Protein AF-0000000082451775 (afdb_homodimer)

Sequenc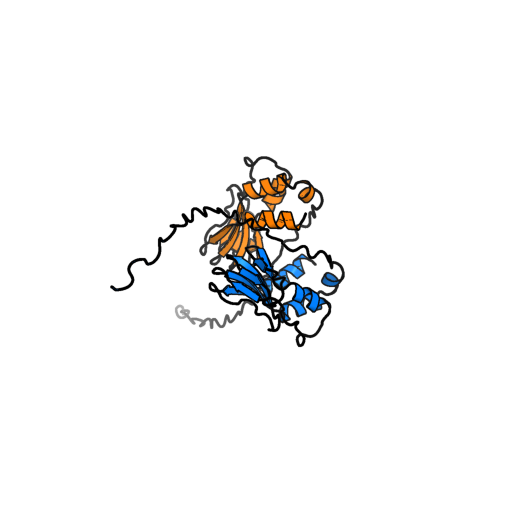e (306 aa):
MEREILELICEHLKVVIYTESSYIIREGDPLDRMIFITHGTAWAYTNNNSDSVSTRRLKKCDYFGEELLEWSRTHTNITDFPIGTTNVKSHTKVEAFSLMANDLLNIVKNNYRFFRRNIPTNQQRCEISVQLENDDHDHVQSHQTSKYQRLHKMEREILELICEHLKVVIYTESSYIIREGDPLDRMIFITHGTAWAYTNNNSDSVSTRRLKKCDYFGEELLEWSRTHTNITDFPIGTTNVKSHTKVEAFSLMANDLLNIVKNNYRFFRRNIPTNQQRCEISVQLENDDHDHVQSHQTSKYQRLHK

Foldseek 3Di:
DVVVLVVLQVVQWDKDKDAAFAWPDDAQAFLFKKKAWQAAKKWKWAPPPDPDIDIDIDGHRFMDDCVLLVVLLVDLDPPDGDGHRIIITGNHITIIIMHTSVSSSVSCVVVVVVCPPPPPVPPPGPPPPPPPPPPCPVPVVPPPPPDDPPPDD/DVVVLVVLQVVQWDKDKDAAFAWPDDAQAFLFKKKAWQAAKKWKWAPPPDPDIDIDIDGHRFMDDCVLLVVLLVDQDPPDGDGHRIIITGNHITIIIMHTSVSSSVSCVVVVVVCVPPPPVPPPGPPPPPPPPPPCPVVVVPPPCPDDPPPDD

Nearest PDB structures (foldseek):
  4qxk-assembly1_A  TM=8.291E-01  e=8.778E-09  Homo sapiens
  4jva-assembly1_A  TM=7.694E-01  e=2.604E-07  Rattus norvegicus
  5j3u-assembly1_A  TM=7.095E-01  e=1.133E-07  Toxoplasma gondii
  4orf-assembly1_A  TM=7.768E-01  e=5.988E-07  Mycolicibacterium smegmatis MC2 155
  4ava-assembly1_A  TM=8.188E-01  e=1.854E-06  Mycobacterium tuberculosis H37Rv

Secondary structure (DSSP, 8-state):
-HHHHHHHHHHH-EEEEE-TT-EEE-TTSB--EEEEEEES-EEEE---SSS---EEEE-TT-EE-HHHHHHHHH---GGGPPBP-SEEEESS-EEEEEEEHHHHHHHHHHTHHHHHHT-----------------------------------/-HHHHHHHHHHH-EEEEE-TT-EEE-TTSB--EEEEEEES-EEEE---SSS---EEEE-TT-EE-HHHHHHHHH---GGGPPBP-SEEEESS-EEEEEEEHHHHHHHHHHTHHHHHHT------------------------------GGG--

Solvent-accessible surface area (backbone atoms only — not comparable to full-atom values): 17524 Å² total; per-residue (Å²): 107,70,34,60,52,50,16,54,52,50,68,55,47,37,84,43,78,42,54,56,70,32,75,77,40,50,50,73,38,66,47,56,48,29,42,36,30,67,35,46,35,28,38,34,32,38,77,61,85,56,93,76,62,56,73,41,76,38,35,51,70,15,70,47,44,66,66,52,57,58,45,27,72,78,40,91,64,80,88,68,55,55,63,26,75,40,27,28,32,22,68,31,55,27,35,26,36,34,37,42,39,66,59,50,32,50,53,39,63,77,39,42,74,61,65,63,71,62,53,64,79,68,74,70,49,59,52,49,78,76,80,74,81,74,79,73,73,70,74,72,77,79,75,78,76,83,75,86,73,83,73,86,126,108,70,32,58,52,50,28,56,50,50,71,55,48,37,83,44,78,41,54,56,71,31,74,77,40,52,51,72,38,66,46,56,48,29,42,36,29,66,35,46,33,30,38,33,32,37,76,62,85,57,93,74,63,57,72,42,81,37,30,42,64,14,68,48,45,65,64,53,56,59,45,28,72,77,40,90,64,80,89,67,56,55,64,24,73,41,27,28,32,22,68,30,54,26,35,27,36,34,37,42,41,67,58,50,30,51,52,39,63,78,38,41,73,61,63,63,72,63,54,65,81,68,77,71,50,57,50,35,70,76,80,75,81,73,79,69,72,67,72,72,74,73,75,78,77,79,72,78,70,74,71,76,128

pLDDT: mean 74.08, std 27.81, range [20.22, 98.33]

Radius of gyration: 25.97 Å; Cα contacts (8 Å, |Δi|>4): 542; chains: 2; bounding box: 64×116×55 Å

Organism: Cannabis sativa (NCBI:txid3483)

Structure (mmCIF, N/CA/C/O backbone):
data_AF-0000000082451775-model_v1
#
loop_
_entity.id
_entity.type
_entity.pdbx_description
1 polymer 'Cyclic nucleotide-binding domain-containing protein'
#
loop_
_atom_site.group_PDB
_atom_site.id
_atom_site.type_symbol
_atom_site.label_atom_id
_atom_site.label_alt_id
_atom_site.label_comp_id
_atom_site.label_asym_id
_atom_site.label_entity_id
_atom_site.label_seq_id
_atom_site.pdbx_PDB_ins_code
_atom_site.Cartn_x
_atom_site.Cartn_y
_atom_site.Cartn_z
_atom_site.occupancy
_atom_site.B_iso_or_equiv
_atom_site.auth_seq_id
_atom_site.auth_comp_id
_atom_site.auth_asym_id
_atom_site.auth_atom_id
_atom_site.pdbx_PDB_model_num
ATOM 1 N N . MET A 1 1 ? 15.045 -8.247 6.902 1 64.09 1 MET A N 1
ATOM 2 C CA . MET A 1 1 ? 14.743 -7.161 7.83 1 64.09 1 MET A CA 1
ATOM 3 C C . MET A 1 1 ? 13.677 -6.235 7.256 1 64.09 1 MET A C 1
ATOM 5 O O . MET A 1 1 ? 12.662 -5.973 7.904 1 64.09 1 MET A O 1
ATOM 9 N N . GLU A 1 2 ? 13.712 -5.937 6.023 1 73.34 2 GLU A N 1
ATOM 10 C CA . GLU A 1 2 ? 12.761 -5.025 5.395 1 73.34 2 GLU A CA 1
ATOM 11 C C . GLU A 1 2 ? 11.357 -5.623 5.372 1 73.34 2 GLU A C 1
ATOM 13 O O . GLU A 1 2 ? 10.385 -4.951 5.722 1 73.34 2 GLU A O 1
ATOM 18 N N . ARG A 1 3 ? 11.286 -6.958 5.196 1 76.49 3 ARG A N 1
ATOM 19 C CA . ARG A 1 3 ? 9.986 -7.617 5.136 1 76.49 3 ARG A CA 1
ATOM 20 C C . ARG A 1 3 ? 9.336 -7.674 6.515 1 76.49 3 ARG A C 1
ATOM 22 O O . ARG A 1 3 ? 8.125 -7.488 6.644 1 76.49 3 ARG A O 1
ATOM 29 N N . GLU A 1 4 ? 10.202 -7.889 7.475 1 82.82 4 GLU A N 1
ATOM 30 C CA . GLU A 1 4 ? 9.702 -7.962 8.845 1 82.82 4 GLU A CA 1
ATOM 31 C C . GLU A 1 4 ? 9.125 -6.623 9.294 1 82.82 4 GLU A C 1
ATOM 33 O O . GLU A 1 4 ? 8.091 -6.58 9.963 1 82.82 4 GLU A O 1
ATOM 38 N N . ILE A 1 5 ? 9.82 -5.56 8.911 1 83.99 5 ILE A N 1
ATOM 39 C CA . ILE A 1 5 ? 9.371 -4.226 9.297 1 83.99 5 ILE A CA 1
ATOM 40 C C . ILE A 1 5 ? 8.049 -3.906 8.603 1 83.99 5 ILE A C 1
ATOM 42 O O . ILE A 1 5 ? 7.135 -3.354 9.22 1 83.99 5 ILE A O 1
ATOM 46 N N . LEU A 1 6 ? 7.963 -4.316 7.388 1 85.71 6 LEU A N 1
ATOM 47 C CA . LEU A 1 6 ? 6.734 -4.087 6.638 1 85.71 6 LEU A CA 1
ATOM 48 C C . LEU A 1 6 ? 5.57 -4.856 7.253 1 85.71 6 LEU A C 1
ATOM 50 O O . LEU A 1 6 ? 4.46 -4.329 7.361 1 85.71 6 LEU A O 1
ATOM 54 N N . GLU A 1 7 ? 5.842 -6.033 7.648 1 85.43 7 GLU A N 1
ATOM 55 C CA . GLU A 1 7 ? 4.809 -6.844 8.285 1 85.43 7 GLU A CA 1
ATOM 56 C C . GLU A 1 7 ? 4.337 -6.211 9.59 1 85.43 7 GLU A C 1
ATOM 58 O O . GLU A 1 7 ? 3.14 -6.208 9.888 1 85.43 7 GLU A O 1
ATOM 63 N N . LEU A 1 8 ? 5.315 -5.71 10.291 1 89.96 8 LEU A N 1
ATOM 64 C CA . LEU A 1 8 ? 4.978 -5.045 11.545 1 89.96 8 LEU A CA 1
ATOM 65 C C . LEU A 1 8 ? 4.1 -3.823 11.293 1 89.96 8 LEU A C 1
ATOM 67 O O . LEU A 1 8 ? 3.115 -3.606 12.002 1 89.96 8 LEU A O 1
ATOM 71 N N . ILE A 1 9 ? 4.429 -3.088 10.291 1 92.16 9 ILE A N 1
ATOM 72 C CA . ILE A 1 9 ? 3.633 -1.915 9.946 1 92.16 9 ILE A CA 1
ATOM 73 C C . ILE A 1 9 ? 2.222 -2.346 9.554 1 92.16 9 ILE A C 1
ATOM 75 O O . ILE A 1 9 ? 1.237 -1.789 10.044 1 92.16 9 ILE A O 1
ATOM 79 N N . CYS A 1 10 ? 2.079 -3.326 8.765 1 92.32 10 CYS A N 1
ATOM 80 C CA . CYS A 1 10 ? 0.799 -3.806 8.257 1 92.32 10 CYS A CA 1
ATOM 81 C C . CYS A 1 10 ? -0.114 -4.24 9.398 1 92.32 10 CYS A C 1
ATOM 83 O O . CYS A 1 10 ? -1.33 -4.051 9.331 1 92.32 10 CYS A O 1
ATOM 85 N N . GLU A 1 11 ? 0.517 -4.802 10.337 1 92.22 11 GLU A N 1
ATOM 86 C CA . GLU A 1 11 ? -0.255 -5.288 11.477 1 92.22 11 GLU A CA 1
ATOM 87 C C . GLU A 1 11 ? -0.885 -4.133 12.25 1 92.22 11 GLU A C 1
ATOM 89 O O . GLU A 1 11 ? -1.865 -4.324 12.973 1 92.22 11 GLU A O 1
ATOM 94 N N . HIS A 1 12 ? -0.355 -2.988 12.085 1 95.28 12 HIS A N 1
ATOM 95 C CA . HIS A 1 12 ? -0.818 -1.877 12.908 1 95.28 12 HIS A CA 1
ATOM 96 C C . HIS A 1 12 ? -1.663 -0.903 12.094 1 95.28 12 HIS A C 1
ATOM 98 O O . HIS A 1 12 ? -2.187 0.073 12.636 1 95.28 12 HIS A O 1
ATOM 104 N N . LEU A 1 13 ? -1.772 -1.24 10.817 1 94.36 13 LEU A N 1
ATOM 105 C CA . LEU A 1 13 ? -2.626 -0.394 9.991 1 94.36 13 LEU A CA 1
ATOM 106 C C . LEU A 1 13 ? -4.099 -0.648 10.292 1 94.36 13 LEU A C 1
ATOM 108 O O . LEU A 1 13 ? -4.527 -1.8 10.391 1 94.36 13 LEU A O 1
ATOM 112 N N . LYS A 1 14 ? -4.894 0.386 10.468 1 94.58 14 LYS A N 1
ATOM 113 C CA . LYS A 1 14 ? -6.335 0.297 10.686 1 94.58 14 LYS A CA 1
ATOM 114 C C . LYS A 1 14 ? -7.105 0.932 9.531 1 94.58 14 LYS A C 1
ATOM 116 O O . LYS A 1 14 ? -6.734 2.002 9.045 1 94.58 14 LYS A O 1
ATOM 121 N N . VAL A 1 15 ? -8.137 0.228 9.155 1 90.98 15 VAL A N 1
ATOM 122 C CA . VAL A 1 15 ? -8.992 0.777 8.107 1 90.98 15 VAL A CA 1
ATOM 123 C C . VAL A 1 15 ? -9.838 1.914 8.674 1 90.98 15 VAL A C 1
ATOM 125 O O . VAL A 1 15 ? -10.485 1.758 9.713 1 90.98 15 VAL A O 1
ATOM 128 N N . VAL A 1 16 ? -9.79 3.002 8.011 1 94.51 16 VAL A N 1
ATOM 129 C CA . VAL A 1 16 ? -10.613 4.133 8.426 1 94.51 16 VAL A CA 1
ATOM 130 C C . VAL A 1 16 ? -11.368 4.693 7.222 1 94.51 16 VAL A C 1
ATOM 132 O O . VAL A 1 16 ? -10.881 4.628 6.091 1 94.51 16 VAL A O 1
ATOM 135 N N . ILE A 1 17 ? -12.581 5.229 7.543 1 95.84 17 ILE A N 1
ATOM 136 C CA . ILE A 1 17 ? -13.424 5.813 6.505 1 95.84 17 ILE A CA 1
ATOM 137 C C . ILE A 1 17 ? -13.856 7.217 6.92 1 95.84 17 ILE A C 1
ATOM 139 O O . ILE A 1 17 ? -14.276 7.433 8.059 1 95.84 17 ILE A O 1
ATOM 143 N N . TYR A 1 18 ? -13.695 8.115 6.017 1 97.68 18 TYR A N 1
ATOM 144 C CA . TYR A 1 18 ? -14.119 9.492 6.243 1 97.68 18 TYR A CA 1
ATOM 145 C C . TYR A 1 18 ? -15.176 9.911 5.229 1 97.68 18 TYR A C 1
ATOM 147 O O . TYR A 1 18 ? -15.04 9.639 4.033 1 97.68 18 TYR A O 1
ATOM 155 N N . THR A 1 19 ? -16.174 10.571 5.742 1 97.91 19 THR A N 1
ATOM 156 C CA . THR A 1 19 ? -17.196 11.094 4.843 1 97.91 19 THR A CA 1
ATOM 157 C C . THR A 1 19 ? -16.698 12.347 4.128 1 97.91 19 THR A C 1
ATOM 159 O O . THR A 1 19 ? -15.674 12.919 4.508 1 97.91 19 THR A O 1
ATOM 162 N N . GLU A 1 20 ? -17.426 12.649 3.101 1 97.91 20 GLU A N 1
ATOM 163 C CA . GLU A 1 20 ? -17.11 13.86 2.35 1 97.91 20 GLU A CA 1
ATOM 164 C C . GLU A 1 20 ? -17.086 15.084 3.261 1 97.91 20 GLU A C 1
ATOM 166 O O . GLU A 1 20 ? -17.936 15.225 4.142 1 97.91 20 GLU A O 1
ATOM 171 N N . SER A 1 21 ? -16.037 15.937 3.066 1 97.56 21 SER A N 1
ATOM 172 C CA . SER A 1 21 ? -15.896 17.234 3.719 1 97.56 21 SER A CA 1
ATOM 173 C C . SER A 1 21 ? -15.608 17.076 5.208 1 97.56 21 SER A C 1
ATOM 175 O O . SER A 1 21 ? -15.948 17.95 6.008 1 97.56 21 SER A O 1
ATOM 177 N N . SER A 1 22 ? -15.041 15.965 5.578 1 97.65 22 SER A N 1
ATOM 178 C CA . SER A 1 22 ? -14.631 15.75 6.962 1 97.65 22 SER A CA 1
ATOM 179 C C . SER A 1 22 ? -13.141 16.022 7.145 1 97.65 22 SER A C 1
ATOM 181 O O . SER A 1 22 ? -12.34 15.744 6.251 1 97.65 22 SER A O 1
ATOM 183 N N . TYR A 1 23 ? -12.834 16.541 8.262 1 97.75 23 TYR A N 1
ATOM 184 C CA . TYR A 1 23 ? -11.424 16.716 8.59 1 97.75 23 TYR A CA 1
ATOM 185 C C . TYR A 1 23 ? -10.794 15.395 9.016 1 97.75 23 TYR A C 1
ATOM 187 O O . TYR A 1 23 ? -11.324 14.7 9.886 1 97.75 23 TYR A O 1
ATOM 195 N N . ILE A 1 24 ? -9.755 15.1 8.375 1 97.88 24 ILE A N 1
ATOM 196 C CA . ILE A 1 24 ? -8.967 13.922 8.722 1 97.88 24 ILE A CA 1
ATOM 197 C C . ILE A 1 24 ? -7.884 14.304 9.729 1 97.88 24 ILE A C 1
ATOM 199 O O . ILE A 1 24 ? -7.67 13.598 10.718 1 97.88 24 ILE A O 1
ATOM 203 N N . ILE A 1 25 ? -7.171 15.335 9.44 1 96.76 25 ILE A N 1
ATOM 204 C CA . ILE A 1 25 ? -6.183 15.977 10.3 1 96.76 25 ILE A CA 1
ATOM 205 C C . ILE A 1 25 ? -6.467 17.474 10.386 1 96.76 25 ILE A C 1
ATOM 207 O O . ILE A 1 25 ? -6.785 18.111 9.379 1 96.76 25 ILE A O 1
ATOM 211 N N . ARG A 1 26 ? -6.3 17.977 11.525 1 95.6 26 ARG A N 1
ATOM 212 C CA . ARG A 1 26 ? -6.568 19.396 11.735 1 95.6 26 ARG A CA 1
ATOM 213 C C . ARG A 1 26 ? -5.302 20.137 12.152 1 95.6 26 ARG A C 1
ATOM 215 O O . ARG A 1 26 ? -4.586 19.695 13.053 1 95.6 26 ARG A O 1
ATOM 222 N N . GLU A 1 27 ? -5.169 21.185 11.475 1 93.85 27 GLU A N 1
ATOM 223 C CA . GLU A 1 27 ? -4.068 22.061 11.863 1 93.85 27 GLU A CA 1
ATOM 224 C C . GLU A 1 27 ? -4.193 22.493 13.321 1 93.85 27 GLU A C 1
ATOM 226 O O . GLU A 1 27 ? -5.289 22.809 13.789 1 93.85 27 GLU A O 1
ATOM 231 N N . GLY A 1 28 ? -3.077 22.499 13.997 1 93.76 28 GLY A N 1
ATOM 232 C CA . GLY A 1 28 ? -3.071 22.938 15.383 1 93.76 28 GLY A CA 1
ATOM 233 C C . GLY A 1 28 ? -3.228 21.798 16.371 1 93.76 28 GLY A C 1
ATOM 234 O O . GLY A 1 28 ? -2.905 21.943 17.552 1 93.76 28 GLY A O 1
ATOM 235 N N . ASP A 1 29 ? -3.782 20.704 15.968 1 93.72 29 ASP A N 1
ATOM 236 C CA . ASP A 1 29 ? -3.894 19.512 16.803 1 93.72 29 ASP A CA 1
ATOM 237 C C . ASP A 1 29 ? -2.61 18.686 16.755 1 93.72 29 ASP A C 1
ATOM 239 O O . ASP A 1 29 ? -1.821 18.81 15.816 1 93.72 29 ASP A O 1
ATOM 243 N N . PRO A 1 30 ? -2.333 17.933 17.769 1 93.23 30 PRO A N 1
ATOM 244 C CA . PRO A 1 30 ? -1.209 17 17.666 1 93.23 30 PRO A CA 1
ATOM 245 C C . PRO A 1 30 ? -1.34 16.047 16.48 1 93.23 30 PRO A C 1
ATOM 247 O O . PRO A 1 30 ? -2.434 15.55 16.201 1 93.23 30 PRO A O 1
ATOM 250 N N . LEU A 1 31 ? -0.316 15.95 15.709 1 94.17 31 LEU A N 1
ATOM 251 C CA . LEU A 1 31 ? -0.281 14.958 14.639 1 94.17 31 LEU A CA 1
ATOM 252 C C . LEU A 1 31 ? -0.148 13.549 15.208 1 94.17 31 LEU A C 1
ATOM 254 O O . LEU A 1 31 ? 0.957 13.105 15.526 1 94.17 31 LEU A O 1
ATOM 258 N N . ASP A 1 32 ? -1.235 12.812 15.244 1 93.53 32 ASP A N 1
ATOM 259 C CA . ASP A 1 32 ? -1.26 11.589 16.041 1 93.53 32 ASP A CA 1
ATOM 260 C C . ASP A 1 32 ? -1.355 10.354 15.148 1 93.53 32 ASP A C 1
ATOM 262 O O . ASP A 1 32 ? -1.514 9.235 15.642 1 93.53 32 ASP A O 1
ATOM 266 N N . ARG A 1 33 ? -1.314 10.594 13.813 1 95.88 33 ARG A N 1
ATOM 267 C CA . ARG A 1 33 ? -1.398 9.441 12.923 1 95.88 33 ARG A CA 1
ATOM 268 C C . ARG A 1 33 ? -0.893 9.79 11.527 1 95.88 33 ARG A C 1
ATOM 270 O O . ARG A 1 33 ? -0.836 10.964 11.157 1 95.88 33 ARG A O 1
ATOM 277 N N . MET A 1 34 ? -0.462 8.737 10.827 1 95.85 34 MET A N 1
ATOM 278 C CA . MET A 1 34 ? -0.237 8.78 9.385 1 95.85 34 MET A CA 1
ATOM 279 C C . MET A 1 34 ? -1.422 8.187 8.632 1 95.85 34 MET A C 1
ATOM 281 O O . MET A 1 34 ? -2.013 7.199 9.073 1 95.85 34 MET A O 1
ATOM 285 N N . ILE A 1 35 ? -1.774 8.774 7.528 1 96.99 35 ILE A N 1
ATOM 286 C CA . ILE A 1 35 ? -2.904 8.316 6.727 1 96.99 35 ILE A CA 1
ATOM 287 C C . ILE A 1 35 ? -2.415 7.88 5.348 1 96.99 35 ILE A C 1
ATOM 289 O O . ILE A 1 35 ? -1.644 8.592 4.701 1 96.99 35 ILE A O 1
ATOM 293 N N . PHE A 1 36 ? -2.902 6.697 4.884 1 94.97 36 PHE A N 1
ATOM 294 C CA . PHE A 1 36 ? -2.634 6.16 3.555 1 94.97 36 PHE A CA 1
ATOM 295 C C . PHE A 1 36 ? -3.926 6.01 2.761 1 94.97 36 PHE A C 1
ATOM 297 O O . PHE A 1 36 ? -4.743 5.134 3.053 1 94.97 36 PHE A O 1
ATOM 304 N N . ILE A 1 37 ? -4.056 6.693 1.73 1 95.18 37 ILE A N 1
ATOM 305 C CA . ILE A 1 37 ? -5.335 6.748 1.032 1 95.18 37 ILE A CA 1
ATOM 306 C C . ILE A 1 37 ? -5.463 5.55 0.094 1 95.18 37 ILE A C 1
ATOM 308 O O . ILE A 1 37 ? -4.562 5.279 -0.704 1 95.18 37 ILE A O 1
ATOM 312 N N . THR A 1 38 ? -6.554 4.91 0.203 1 91.14 38 THR A N 1
ATOM 313 C CA . THR A 1 38 ? -6.804 3.768 -0.67 1 91.14 38 THR A CA 1
ATOM 314 C C . THR A 1 38 ? -7.899 4.092 -1.682 1 91.14 38 THR A C 1
ATOM 316 O O . THR A 1 38 ? -7.96 3.484 -2.754 1 91.14 38 THR A O 1
ATOM 319 N N . HIS A 1 39 ? -8.793 4.914 -1.293 1 90.4 39 HIS A N 1
ATOM 320 C CA . HIS A 1 39 ? -9.889 5.347 -2.152 1 90.4 39 HIS A CA 1
ATOM 321 C C . HIS A 1 39 ? -10.33 6.766 -1.809 1 90.4 39 HIS A C 1
ATOM 323 O O . HIS A 1 39 ? -10.377 7.139 -0.635 1 90.4 39 HIS A O 1
ATOM 329 N N . GLY A 1 40 ? -10.647 7.488 -2.873 1 94.31 40 GLY A N 1
ATOM 330 C CA . GLY A 1 40 ? -11.14 8.839 -2.659 1 94.31 40 GLY A CA 1
ATOM 331 C C . GLY A 1 40 ? -10.055 9.894 -2.768 1 94.31 40 GLY A C 1
ATOM 332 O O . GLY A 1 40 ? -8.944 9.605 -3.215 1 94.31 40 GLY A O 1
ATOM 333 N N . THR A 1 41 ? -10.487 11.164 -2.473 1 97.14 41 THR A N 1
ATOM 334 C CA . THR A 1 41 ? -9.567 12.292 -2.572 1 97.14 41 THR A CA 1
ATOM 335 C C . THR A 1 41 ? -9.675 13.187 -1.341 1 97.14 41 THR A C 1
ATOM 337 O O . THR A 1 41 ? -10.74 13.285 -0.729 1 97.14 41 THR A O 1
ATOM 340 N N . ALA A 1 42 ? -8.556 13.746 -0.965 1 97.53 42 ALA A N 1
ATOM 341 C CA . ALA A 1 42 ? -8.474 14.707 0.132 1 97.53 42 ALA A CA 1
ATOM 342 C C . ALA A 1 42 ? -7.558 15.873 -0.229 1 97.53 42 ALA A C 1
ATOM 344 O O . ALA A 1 42 ? -6.76 15.778 -1.165 1 97.53 42 ALA A O 1
ATOM 345 N N . TRP A 1 43 ? -7.75 16.943 0.527 1 96.76 43 TRP A N 1
ATOM 346 C CA . TRP A 1 43 ? -6.909 18.122 0.346 1 96.76 43 TRP A CA 1
ATOM 347 C C . TRP A 1 43 ? -6.111 18.42 1.611 1 96.76 43 TRP A C 1
ATOM 349 O O . TRP A 1 43 ? -6.658 18.404 2.716 1 96.76 43 TRP A O 1
ATOM 359 N N . ALA A 1 44 ? -4.877 18.57 1.408 1 95.96 44 ALA A N 1
ATOM 360 C CA . ALA A 1 44 ? -4.01 19.087 2.464 1 95.96 44 ALA A CA 1
ATOM 361 C C . ALA A 1 44 ? -3.692 20.563 2.239 1 95.96 44 ALA A C 1
ATOM 363 O O . ALA A 1 44 ? -3.182 20.94 1.181 1 95.96 44 ALA A O 1
ATOM 364 N N . TYR A 1 45 ? -4.082 21.363 3.211 1 93.99 45 TYR A N 1
ATOM 365 C CA . TYR A 1 45 ? -3.865 22.792 3.019 1 93.99 45 TYR A CA 1
ATOM 366 C C . TYR A 1 45 ? -3.608 23.488 4.35 1 93.99 45 TYR A C 1
ATOM 368 O O . TYR A 1 45 ? -3.984 22.978 5.408 1 93.99 45 TYR A O 1
ATOM 376 N N . THR A 1 46 ? -2.819 24.517 4.311 1 89.83 46 THR A N 1
ATOM 377 C CA . THR A 1 46 ? -2.57 25.349 5.483 1 89.83 46 THR A CA 1
ATOM 378 C C . THR A 1 46 ? -3.424 26.613 5.441 1 89.83 46 THR A C 1
ATOM 380 O O . THR A 1 46 ? -3.748 27.114 4.362 1 89.83 46 THR A O 1
ATOM 383 N N . ASN A 1 47 ? -4.124 26.995 6.598 1 78.7 47 ASN A N 1
ATOM 384 C CA . ASN A 1 47 ? -4.926 28.211 6.69 1 78.7 47 ASN A CA 1
ATOM 385 C C . ASN A 1 47 ? -4.056 29.462 6.614 1 78.7 47 ASN A C 1
ATOM 387 O O . ASN A 1 47 ? -4.57 30.571 6.451 1 78.7 47 ASN A O 1
ATOM 391 N N . ASN A 1 48 ? -2.849 29.373 6.897 1 63.55 48 ASN A N 1
ATOM 392 C CA . ASN A 1 48 ? -2.181 30.651 7.118 1 63.55 48 ASN A CA 1
ATOM 393 C C . ASN A 1 48 ? -2.551 31.67 6.045 1 63.55 48 ASN A C 1
ATOM 395 O O . ASN A 1 48 ? -2.696 31.319 4.872 1 63.55 48 ASN A O 1
ATOM 399 N N . ASN A 1 49 ? -3.372 32.613 6.515 1 54.78 49 ASN A N 1
ATOM 400 C CA . ASN A 1 49 ? -3.687 33.898 5.901 1 54.78 49 ASN A CA 1
ATOM 401 C C . ASN A 1 49 ? -2.56 34.374 4.988 1 54.78 49 ASN A C 1
ATOM 403 O O . ASN A 1 49 ? -2.632 35.467 4.425 1 54.78 49 ASN A O 1
ATOM 407 N N . SER A 1 50 ? -1.345 33.979 5.322 1 51.83 50 SER A N 1
ATOM 408 C CA . SER A 1 50 ? -0.399 34.617 4.412 1 51.83 50 SER A CA 1
ATOM 409 C C . SER A 1 50 ? -0.49 34.02 3.012 1 51.83 50 SER A C 1
ATOM 411 O O . SER A 1 50 ? -1.08 32.954 2.823 1 51.83 50 SER A O 1
ATOM 413 N N . ASP A 1 51 ? 0.035 34.617 1.912 1 55.22 51 ASP A N 1
ATOM 414 C CA . ASP A 1 51 ? 0.03 34.553 0.454 1 55.22 51 ASP A CA 1
ATOM 415 C C . ASP A 1 51 ? 0.266 33.125 -0.033 1 55.22 51 ASP A C 1
ATOM 417 O O . ASP A 1 51 ? 0.016 32.812 -1.199 1 55.22 51 ASP A O 1
ATOM 421 N N . SER A 1 52 ? 0.984 32.263 0.798 1 56.1 52 SER A N 1
ATOM 422 C CA . SER A 1 52 ? 1.395 31.055 0.091 1 56.1 52 SER A CA 1
ATOM 423 C C . SER A 1 52 ? 0.581 29.846 0.542 1 56.1 52 SER A C 1
ATOM 425 O O . SER A 1 52 ? 0.897 29.223 1.558 1 56.1 52 SER A O 1
ATOM 427 N N . VAL A 1 53 ? -0.722 29.825 0.283 1 60.83 53 VAL A N 1
ATOM 428 C CA . VAL A 1 53 ? -1.569 28.658 0.507 1 60.83 53 VAL A CA 1
ATOM 429 C C . VAL A 1 53 ? -1.009 27.459 -0.255 1 60.83 53 VAL A C 1
ATOM 431 O O . VAL A 1 53 ? -0.88 27.5 -1.481 1 60.83 53 VAL A O 1
ATOM 434 N N . SER A 1 54 ? -0.225 26.517 0.491 1 72 54 SER A N 1
ATOM 435 C CA . SER A 1 54 ? 0.209 25.271 -0.134 1 72 54 SER A CA 1
ATOM 436 C C . SER A 1 54 ? -0.888 24.214 -0.079 1 72 54 SER A C 1
ATOM 438 O O . SER A 1 54 ? -1.453 23.953 0.986 1 72 54 SER A O 1
ATOM 440 N N . THR A 1 55 ? -1.558 23.95 -1.181 1 86.47 55 THR A N 1
ATOM 441 C CA . THR A 1 55 ? -2.588 22.923 -1.291 1 86.47 55 THR A CA 1
ATOM 442 C C . THR A 1 55 ? -2.061 21.706 -2.044 1 86.47 55 THR A C 1
ATOM 444 O O . THR A 1 55 ? -1.422 21.845 -3.09 1 86.47 55 THR A O 1
ATOM 447 N N . ARG A 1 56 ? -2.146 20.611 -1.346 1 92.09 56 ARG A N 1
ATOM 448 C CA . ARG A 1 56 ? -1.768 19.338 -1.952 1 92.09 56 ARG A CA 1
ATOM 449 C C . ARG A 1 56 ? -2.957 18.385 -2.012 1 92.09 56 ARG A C 1
ATOM 451 O O . ARG A 1 56 ? -3.661 18.199 -1.017 1 92.09 56 ARG A O 1
ATOM 458 N N . ARG A 1 57 ? -3.131 17.909 -3.204 1 95.19 57 ARG A N 1
ATOM 459 C CA . ARG A 1 57 ? -4.175 16.902 -3.362 1 95.19 57 ARG A CA 1
ATOM 460 C C . ARG A 1 57 ? -3.653 15.512 -3.017 1 95.19 57 ARG A C 1
ATOM 462 O O . ARG A 1 57 ? -2.558 15.132 -3.439 1 95.19 57 ARG A O 1
ATOM 469 N N . LEU A 1 58 ? -4.398 14.817 -2.23 1 95.03 58 LEU A N 1
ATOM 470 C CA . LEU A 1 58 ? -4.088 13.434 -1.889 1 95.03 58 LEU A CA 1
ATOM 471 C C . LEU A 1 58 ? -5.077 12.477 -2.547 1 95.03 58 LEU A C 1
ATOM 473 O O . LEU A 1 58 ? -6.29 12.688 -2.48 1 95.03 58 LEU A O 1
ATOM 477 N N . LYS A 1 59 ? -4.606 11.526 -3.207 1 94.13 59 LYS A N 1
ATOM 478 C CA . LYS A 1 59 ? -5.404 10.506 -3.881 1 94.13 59 LYS A CA 1
ATOM 479 C C . LYS A 1 59 ? -4.902 9.104 -3.546 1 94.13 59 LYS A C 1
ATOM 481 O O . LYS A 1 59 ? -4.069 8.934 -2.653 1 94.13 59 LYS A O 1
ATOM 486 N N . LYS A 1 60 ? -5.481 8.198 -4.253 1 91.86 60 LYS A N 1
ATOM 487 C CA . LYS A 1 60 ? -5.102 6.803 -4.049 1 91.86 60 LYS A CA 1
ATOM 488 C C . LYS A 1 60 ? -3.584 6.645 -4.015 1 91.86 60 LYS A C 1
ATOM 490 O O . LYS A 1 60 ? -2.881 7.172 -4.88 1 91.86 60 LYS A O 1
ATOM 495 N N . CYS A 1 61 ? -3.083 5.916 -3.019 1 89.61 61 CYS A N 1
ATOM 496 C CA . CYS A 1 61 ? -1.685 5.551 -2.816 1 89.61 61 CYS A CA 1
ATOM 497 C C . CYS A 1 61 ? -0.895 6.717 -2.236 1 89.61 61 CYS A C 1
ATOM 499 O O . CYS A 1 61 ? 0.294 6.583 -1.942 1 89.61 61 CYS A O 1
ATOM 501 N N . ASP A 1 62 ? -1.594 7.875 -2.064 1 91.95 62 ASP A N 1
ATOM 502 C CA . ASP A 1 62 ? -0.93 8.973 -1.367 1 91.95 62 ASP A CA 1
ATOM 503 C C . ASP A 1 62 ? -1.025 8.799 0.147 1 91.95 62 ASP A C 1
ATOM 505 O O . ASP A 1 62 ? -1.795 7.97 0.635 1 91.95 62 ASP A O 1
ATOM 509 N N . TYR A 1 63 ? -0.154 9.544 0.808 1 93.57 63 TYR A N 1
ATOM 510 C CA . TYR A 1 63 ? -0.158 9.474 2.265 1 93.57 63 TYR A CA 1
ATOM 511 C C . TYR A 1 63 ? 0.143 10.837 2.877 1 93.57 63 TYR A C 1
ATOM 513 O O . TYR A 1 63 ? 0.579 11.755 2.179 1 93.57 63 TYR A O 1
ATOM 521 N N . PHE A 1 64 ? -0.196 10.964 4.134 1 94.95 64 PHE A N 1
ATOM 522 C CA . PHE A 1 64 ? 0.076 12.16 4.923 1 94.95 64 PHE A CA 1
ATOM 523 C C . PHE A 1 64 ? 0.546 11.788 6.324 1 94.95 64 PHE A C 1
ATOM 525 O O . PHE A 1 64 ? 0.072 10.81 6.905 1 94.95 64 PHE A O 1
ATOM 532 N N . GLY A 1 65 ? 1.479 12.615 6.739 1 93.65 65 GLY A N 1
ATOM 533 C CA . GLY A 1 65 ? 1.943 12.418 8.103 1 93.65 65 GLY A CA 1
ATOM 534 C C . GLY A 1 65 ? 3.374 11.921 8.181 1 93.65 65 GLY A C 1
ATOM 535 O O . GLY A 1 65 ? 3.8 11.4 9.213 1 93.65 65 GLY A O 1
ATOM 536 N N . GLU A 1 66 ? 4.076 12.044 7.223 1 87.3 66 GLU A N 1
ATOM 537 C CA . GLU A 1 66 ? 5.462 11.593 7.144 1 87.3 66 GLU A CA 1
ATOM 538 C C . GLU A 1 66 ? 6.322 12.263 8.212 1 87.3 66 GLU A C 1
ATOM 540 O O . GLU A 1 66 ? 7.34 11.711 8.634 1 87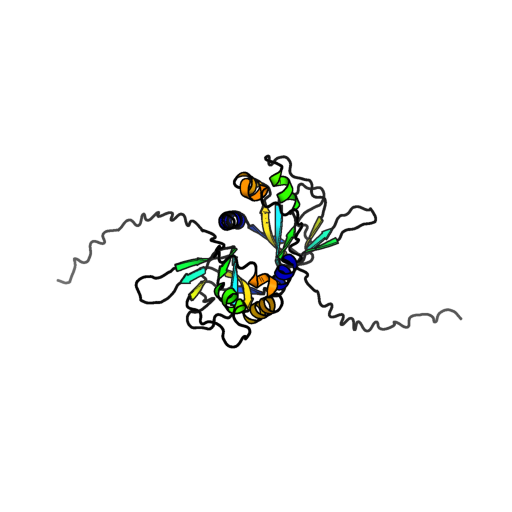.3 66 GLU A O 1
ATOM 545 N N . GLU A 1 67 ? 5.914 13.412 8.56 1 88.14 67 GLU A N 1
ATOM 546 C CA . GLU A 1 67 ? 6.65 14.124 9.6 1 88.14 67 GLU A CA 1
ATOM 547 C C . GLU A 1 67 ? 6.73 13.301 10.882 1 88.14 67 GLU A C 1
ATOM 549 O O . GLU A 1 67 ? 7.687 13.428 11.649 1 88.14 67 GLU A O 1
ATOM 554 N N . LEU A 1 68 ? 5.723 12.476 11.123 1 89.8 68 LEU A N 1
ATOM 555 C CA . LEU A 1 68 ? 5.71 11.618 12.302 1 89.8 68 LEU A CA 1
ATOM 556 C C . LEU A 1 68 ? 6.859 10.616 12.258 1 89.8 68 LEU A C 1
ATOM 558 O O . LEU A 1 68 ? 7.433 10.276 13.295 1 89.8 68 LEU A O 1
ATOM 562 N N . LEU A 1 69 ? 7.132 10.141 11.069 1 86.52 69 LEU A N 1
ATOM 563 C CA . LEU A 1 69 ? 8.249 9.215 10.916 1 86.52 69 LEU A CA 1
ATOM 564 C C . LEU A 1 69 ? 9.562 9.878 11.32 1 86.52 69 LEU A C 1
ATOM 566 O O . LEU A 1 69 ? 10.358 9.29 12.055 1 86.52 69 LEU A O 1
ATOM 570 N N . GLU A 1 70 ? 9.709 11.032 10.81 1 84.46 70 GLU A N 1
ATOM 571 C CA . GLU A 1 70 ? 10.916 11.775 11.16 1 84.46 70 GLU A CA 1
ATOM 572 C C . GLU A 1 70 ? 10.992 12.031 12.662 1 84.46 70 GLU A C 1
ATOM 574 O O . GLU A 1 70 ? 12.056 11.894 13.268 1 84.46 70 GLU A O 1
ATOM 579 N N . TRP A 1 71 ? 9.949 12.442 13.127 1 86.95 71 TRP A N 1
ATOM 580 C CA . TRP A 1 71 ? 9.844 12.683 14.563 1 86.95 71 TRP A CA 1
ATOM 581 C C . TRP A 1 71 ? 10.179 11.422 15.352 1 86.95 71 TRP A C 1
ATOM 583 O O . TRP A 1 71 ? 10.935 11.473 16.325 1 86.95 71 TRP A O 1
ATOM 593 N N . SER A 1 72 ? 9.651 10.327 14.948 1 86.97 72 SER A N 1
ATOM 594 C CA . SER A 1 72 ? 9.821 9.06 15.652 1 86.97 72 SER A CA 1
ATOM 595 C C . SER A 1 72 ? 11.277 8.608 15.632 1 86.97 72 SER A C 1
ATOM 597 O O . SER A 1 72 ? 11.721 7.886 16.528 1 86.97 72 SER A O 1
ATOM 599 N N . ARG A 1 73 ? 11.932 9.038 14.667 1 83.84 73 ARG A N 1
ATOM 600 C CA . ARG A 1 73 ? 13.341 8.678 14.545 1 83.84 73 ARG A CA 1
ATOM 601 C C . ARG A 1 73 ? 14.185 9.412 15.582 1 83.84 73 ARG A C 1
ATOM 603 O O . ARG A 1 73 ? 15.217 8.902 16.023 1 83.84 73 ARG A O 1
ATOM 610 N N . THR A 1 74 ? 13.726 10.538 15.904 1 83.59 74 THR A N 1
ATOM 611 C CA . THR A 1 74 ? 14.55 11.39 16.754 1 83.59 74 THR A CA 1
ATOM 612 C C . THR A 1 74 ? 14.002 11.425 18.178 1 83.59 74 THR A C 1
ATOM 614 O O . THR A 1 74 ? 14.66 11.931 19.09 1 83.59 74 THR A O 1
ATOM 617 N N . HIS A 1 75 ? 12.79 10.948 18.294 1 80.98 75 HIS A N 1
ATOM 618 C CA . HIS A 1 75 ? 12.161 11.009 19.609 1 80.98 75 HIS A CA 1
ATOM 619 C C . HIS A 1 75 ? 11.811 9.614 20.117 1 80.98 75 HIS A C 1
ATOM 621 O O . HIS A 1 75 ? 11.523 8.714 19.325 1 80.98 75 HIS A O 1
ATOM 627 N N . THR A 1 76 ? 12 9.492 21.383 1 73.53 76 THR A N 1
ATOM 628 C CA . THR A 1 76 ? 11.766 8.181 21.979 1 73.53 76 THR A CA 1
ATOM 629 C C . THR A 1 76 ? 10.493 8.189 22.82 1 73.53 76 THR A C 1
ATOM 631 O O . THR A 1 76 ? 9.996 7.132 23.214 1 73.53 76 THR A O 1
ATOM 634 N N . ASN A 1 77 ? 9.998 9.414 23.064 1 73.78 77 ASN A N 1
ATOM 635 C CA . ASN A 1 77 ? 8.842 9.474 23.951 1 73.78 77 ASN A CA 1
ATOM 636 C C . ASN A 1 77 ? 7.58 9.888 23.2 1 73.78 77 ASN A C 1
ATOM 638 O O . ASN A 1 77 ? 7.644 10.681 22.259 1 73.78 77 ASN A O 1
ATOM 642 N N . ILE A 1 78 ? 6.366 9.345 23.589 1 71.1 78 ILE A N 1
ATOM 643 C CA . ILE A 1 78 ? 5.062 9.541 22.966 1 71.1 78 ILE A CA 1
ATOM 644 C C . ILE A 1 78 ? 4.484 10.89 23.392 1 71.1 78 ILE A C 1
ATOM 646 O O . ILE A 1 78 ? 3.65 11.464 22.688 1 71.1 78 ILE A O 1
ATOM 650 N N . THR A 1 79 ? 4.927 11.583 24.392 1 73.38 79 THR A N 1
ATOM 651 C CA . THR A 1 79 ? 4.3 12.76 24.984 1 73.38 79 THR A CA 1
ATOM 652 C C . THR A 1 79 ? 4.564 13.999 24.132 1 73.38 79 THR A C 1
ATOM 654 O O . THR A 1 79 ? 3.865 15.006 24.26 1 73.38 79 THR A O 1
ATOM 657 N N . ASP A 1 80 ? 5.306 13.928 23.139 1 80.2 80 ASP A N 1
ATOM 658 C CA . ASP A 1 80 ? 5.756 15.14 22.462 1 80.2 80 ASP A CA 1
ATOM 659 C C . ASP A 1 80 ? 5.468 15.072 20.964 1 80.2 80 ASP A C 1
ATOM 661 O O . ASP A 1 80 ? 6.295 15.486 20.148 1 80.2 80 ASP A O 1
ATOM 665 N N . PHE A 1 81 ? 4.229 14.708 20.677 1 86.11 81 PHE A N 1
ATOM 666 C CA . PHE A 1 81 ? 3.978 14.65 19.242 1 86.11 81 PHE A CA 1
ATOM 667 C C . PHE A 1 81 ? 4.024 16.044 18.628 1 86.11 81 PHE A C 1
ATOM 669 O O . PHE A 1 81 ? 3.688 17.03 19.287 1 86.11 81 PHE A O 1
ATOM 676 N N . PRO A 1 82 ? 4.473 16.078 17.43 1 88.36 82 PRO A N 1
ATOM 677 C CA . PRO A 1 82 ? 4.464 17.385 16.769 1 88.36 82 PRO A CA 1
ATOM 678 C C . PRO A 1 82 ? 3.052 17.905 16.508 1 88.36 82 PRO A C 1
ATOM 680 O O . PRO A 1 82 ? 2.119 17.113 16.347 1 88.36 82 PRO A O 1
ATOM 683 N N . ILE A 1 83 ? 2.94 19.21 16.559 1 90.41 83 ILE A N 1
ATOM 684 C CA . ILE A 1 83 ? 1.674 19.857 16.229 1 90.41 83 ILE A CA 1
ATOM 685 C C . ILE A 1 83 ? 1.494 19.897 14.714 1 90.41 83 ILE A C 1
ATOM 687 O O . ILE A 1 83 ? 2.408 20.288 13.984 1 90.41 83 ILE A O 1
ATOM 691 N N . GLY A 1 84 ? 0.346 19.395 14.245 1 90.13 84 GLY A N 1
ATOM 692 C CA . GLY A 1 84 ? 0.064 19.47 12.82 1 90.13 84 GLY A CA 1
ATOM 693 C C . GLY A 1 84 ? -0.025 20.894 12.304 1 90.13 84 GLY A C 1
ATOM 694 O O . GLY A 1 84 ? -0.659 21.748 12.928 1 90.13 84 GLY A O 1
ATOM 695 N N . THR A 1 85 ? 0.618 21.173 11.157 1 89.53 85 THR A N 1
ATOM 696 C CA . THR A 1 85 ? 0.611 22.505 10.564 1 89.53 85 THR A CA 1
ATOM 697 C C . THR A 1 85 ? -0.282 22.542 9.327 1 89.53 85 THR A C 1
ATOM 699 O O . THR A 1 85 ? -0.342 23.555 8.628 1 89.53 85 THR A O 1
ATOM 702 N N . THR A 1 86 ? -0.885 21.436 9.045 1 93.12 86 THR A N 1
ATOM 703 C CA . THR A 1 86 ? -1.645 21.299 7.808 1 93.12 86 THR A CA 1
ATOM 704 C C . THR A 1 86 ? -3.01 20.671 8.078 1 93.12 86 THR A C 1
ATOM 706 O O . THR A 1 86 ? -3.125 19.749 8.888 1 93.12 86 THR A O 1
ATOM 709 N N . ASN A 1 87 ? -4.049 21.244 7.479 1 95.57 87 ASN A N 1
ATOM 710 C CA . ASN A 1 87 ? -5.347 20.578 7.458 1 95.57 87 ASN A CA 1
ATOM 711 C C . ASN A 1 87 ? -5.414 19.516 6.364 1 95.57 87 ASN A C 1
ATOM 713 O O . ASN A 1 87 ? -4.907 19.722 5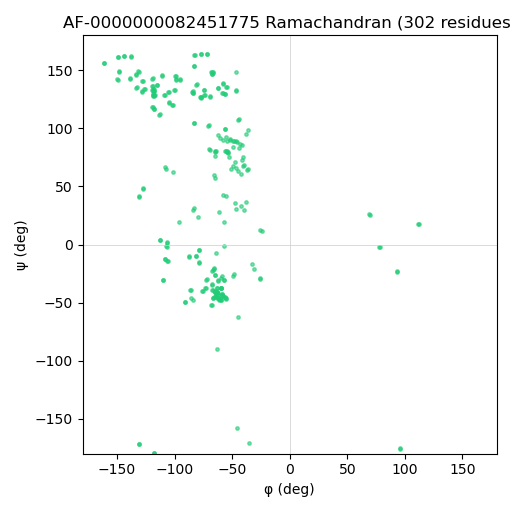.26 1 95.57 87 ASN A O 1
ATOM 717 N N . VAL A 1 88 ? -5.964 18.436 6.687 1 96.93 88 VAL A N 1
ATOM 718 C CA . VAL A 1 88 ? -6.34 17.443 5.686 1 96.93 88 VAL A CA 1
ATOM 719 C C . VAL A 1 88 ? -7.849 17.212 5.727 1 96.93 88 VAL A C 1
ATOM 721 O O . VAL A 1 88 ? -8.392 16.8 6.754 1 96.93 88 VAL A O 1
ATOM 724 N N . LYS A 1 89 ? -8.449 17.512 4.645 1 97.74 89 LYS A N 1
ATOM 725 C CA . LYS A 1 89 ? -9.904 17.422 4.577 1 97.74 89 LYS A CA 1
ATOM 726 C C . LYS A 1 89 ? -10.348 16.554 3.403 1 97.74 89 LYS A C 1
ATOM 728 O O . LYS A 1 89 ? -9.825 16.687 2.294 1 97.74 89 LYS A O 1
ATOM 733 N N . SER A 1 90 ? -11.3 15.67 3.723 1 98.31 90 SER A N 1
ATOM 734 C CA . SER A 1 90 ? -11.819 14.82 2.657 1 98.31 90 SER A CA 1
ATOM 735 C C . SER A 1 90 ? -12.637 15.628 1.654 1 98.31 90 SER A C 1
ATOM 737 O O . SER A 1 90 ? -13.486 16.433 2.043 1 98.31 90 SER A O 1
ATOM 739 N N . HIS A 1 91 ? -12.299 15.5 0.413 1 97.64 91 HIS A N 1
ATOM 740 C CA . HIS A 1 91 ? -13.082 16.092 -0.665 1 97.64 91 HIS A CA 1
ATOM 741 C C . HIS A 1 91 ? -14.218 15.169 -1.092 1 97.64 91 HIS A C 1
ATOM 743 O O . HIS A 1 91 ? -15.314 15.635 -1.415 1 97.64 91 HIS A O 1
ATOM 749 N N . THR A 1 92 ? -13.995 13.901 -1.149 1 97.95 92 THR A N 1
ATOM 750 C CA . THR A 1 92 ? -14.965 12.827 -1.332 1 97.95 92 THR A CA 1
ATOM 751 C C . THR A 1 92 ? -14.972 11.893 -0.126 1 97.95 92 THR A C 1
ATOM 753 O O . THR A 1 92 ? -14.276 12.14 0.861 1 97.95 92 THR A O 1
ATOM 756 N N . LYS A 1 93 ? -15.824 10.891 -0.249 1 97.3 93 LYS A N 1
ATOM 757 C CA . LYS A 1 93 ? -15.619 9.799 0.698 1 97.3 93 LYS A CA 1
ATOM 758 C C . LYS A 1 93 ? -14.216 9.214 0.567 1 97.3 93 LYS A C 1
ATOM 760 O O . LYS A 1 93 ? -13.747 8.954 -0.543 1 97.3 93 LYS A O 1
ATOM 765 N N . VAL A 1 94 ? -13.555 9.098 1.728 1 96.55 94 VAL A N 1
ATOM 766 C CA . VAL A 1 94 ? -12.18 8.611 1.71 1 96.55 94 VAL A CA 1
ATOM 767 C C . VAL A 1 94 ? -12.08 7.315 2.512 1 96.55 94 VAL A C 1
ATOM 769 O O . VAL A 1 94 ? -12.575 7.235 3.639 1 96.55 94 VAL A O 1
ATOM 772 N N . GLU A 1 95 ? -11.498 6.289 1.892 1 93.11 95 GLU A N 1
ATOM 773 C CA . GLU A 1 95 ? -11.038 5.087 2.581 1 93.11 95 GLU A CA 1
ATOM 774 C C . GLU A 1 95 ? -9.517 5.067 2.7 1 93.11 95 GLU A C 1
ATOM 776 O O . GLU A 1 95 ? -8.809 5.362 1.734 1 93.11 95 GLU A O 1
ATOM 781 N N . ALA A 1 96 ? -9.065 4.783 3.951 1 95.15 96 ALA A N 1
ATOM 782 C CA . ALA A 1 96 ? -7.628 4.875 4.196 1 95.15 96 ALA A CA 1
ATOM 783 C C . ALA A 1 96 ? -7.189 3.883 5.269 1 95.15 96 ALA A C 1
ATOM 785 O O . ALA A 1 96 ? -8.025 3.302 5.966 1 95.15 96 ALA A O 1
ATOM 786 N N . PHE A 1 97 ? -5.916 3.662 5.234 1 95.26 97 PHE A N 1
ATOM 787 C CA . PHE A 1 97 ? -5.285 3.053 6.399 1 95.26 97 PHE A CA 1
ATOM 788 C C . PHE A 1 97 ? -4.703 4.12 7.319 1 95.26 97 PHE A C 1
ATOM 790 O O . PHE A 1 97 ? -4.145 5.115 6.849 1 95.26 97 PHE A O 1
ATOM 797 N N . SER A 1 98 ? -4.819 3.896 8.528 1 97.22 98 SER A N 1
ATOM 798 C CA . SER A 1 98 ? -4.252 4.788 9.534 1 97.22 98 SER A CA 1
ATOM 799 C C . SER A 1 98 ? -3.216 4.067 10.39 1 97.22 98 SER A C 1
ATOM 801 O O . SER A 1 98 ? -3.437 2.932 10.817 1 97.22 98 SER A O 1
ATOM 803 N N . LEU A 1 99 ? -2.092 4.671 10.564 1 96.64 99 LEU A N 1
ATOM 804 C CA . LEU A 1 99 ? -1.057 4.228 11.492 1 96.64 99 LEU A CA 1
ATOM 805 C C . LEU A 1 99 ? -0.89 5.223 12.635 1 96.64 99 LEU A C 1
ATOM 807 O O . LEU A 1 99 ? -0.435 6.349 12.422 1 96.64 99 LEU A O 1
ATOM 811 N N . MET A 1 100 ? -1.24 4.828 13.771 1 96.42 100 MET A N 1
ATOM 812 C CA . MET A 1 100 ? -1.173 5.728 14.919 1 96.42 100 MET A CA 1
ATOM 813 C C . MET A 1 100 ? 0.275 6.042 15.279 1 96.42 100 MET A C 1
ATOM 815 O O . MET A 1 100 ? 1.149 5.181 15.166 1 96.42 100 MET A O 1
ATOM 819 N N . ALA A 1 101 ? 0.486 7.206 15.784 1 94.45 101 ALA A N 1
ATOM 820 C CA . ALA A 1 101 ? 1.816 7.701 16.129 1 94.45 101 ALA A CA 1
ATOM 821 C C . ALA A 1 101 ? 2.5 6.78 17.136 1 94.45 101 ALA A C 1
ATOM 823 O O . ALA A 1 101 ? 3.692 6.489 17.011 1 94.45 101 ALA A O 1
ATOM 824 N N . ASN A 1 102 ? 1.778 6.364 18.138 1 93.27 102 ASN A N 1
ATOM 825 C CA . ASN A 1 102 ? 2.35 5.495 19.16 1 93.27 102 ASN A CA 1
ATOM 826 C C . ASN A 1 102 ? 2.875 4.193 18.56 1 93.27 102 ASN A C 1
ATOM 828 O O . ASN A 1 102 ? 3.945 3.716 18.94 1 93.27 102 ASN A O 1
ATOM 832 N N . ASP A 1 103 ? 2.087 3.616 17.656 1 95.07 103 ASP A N 1
ATOM 833 C CA . ASP A 1 103 ? 2.527 2.394 16.989 1 95.07 103 ASP A CA 1
ATOM 834 C C . ASP A 1 103 ? 3.77 2.648 16.14 1 95.07 103 ASP A C 1
ATOM 836 O O . ASP A 1 103 ? 4.711 1.852 16.154 1 95.07 103 ASP A O 1
ATOM 840 N N . LEU A 1 104 ? 3.768 3.72 15.438 1 93.58 104 LEU A N 1
ATOM 841 C CA . LEU A 1 104 ? 4.92 4.078 14.618 1 93.58 104 LEU A CA 1
ATOM 842 C C . LEU A 1 104 ? 6.169 4.239 15.479 1 93.58 104 LEU A C 1
ATOM 844 O O . LEU A 1 104 ? 7.234 3.718 15.139 1 93.58 104 LEU A O 1
ATOM 848 N N . LEU A 1 105 ? 6.038 4.947 16.513 1 92.19 105 LEU A N 1
ATOM 849 C CA . LEU A 1 105 ? 7.157 5.155 17.425 1 92.19 105 LEU A CA 1
ATOM 850 C C . LEU A 1 105 ? 7.722 3.822 17.904 1 92.19 105 LEU A C 1
ATOM 852 O O . LEU A 1 105 ? 8.939 3.626 17.911 1 92.19 105 LEU A O 1
ATOM 856 N N . ASN A 1 106 ? 6.864 2.951 18.29 1 92.74 106 ASN A N 1
ATOM 857 C CA . ASN A 1 106 ? 7.289 1.642 18.773 1 92.74 106 ASN A CA 1
ATOM 858 C C . ASN A 1 106 ? 8.004 0.847 17.684 1 92.74 106 ASN A C 1
ATOM 860 O O . ASN A 1 106 ? 9.011 0.189 17.95 1 92.74 106 ASN A O 1
ATOM 864 N N . ILE A 1 107 ? 7.486 0.902 16.518 1 92.29 107 ILE A N 1
ATOM 865 C CA . ILE A 1 107 ? 8.087 0.188 15.397 1 92.29 107 ILE A CA 1
ATOM 866 C C . ILE A 1 107 ? 9.49 0.73 15.133 1 92.29 107 ILE A C 1
ATOM 868 O O . ILE A 1 107 ? 10.435 -0.04 14.945 1 92.29 107 ILE A O 1
ATOM 872 N N . VAL A 1 108 ? 9.58 2.015 15.141 1 90.4 108 VAL A N 1
ATOM 873 C CA . VAL A 1 108 ? 10.857 2.659 14.853 1 90.4 108 VAL A CA 1
ATOM 874 C C . VAL A 1 108 ? 11.856 2.348 15.965 1 90.4 108 VAL A C 1
ATOM 876 O O . VAL A 1 108 ? 13.007 2 15.695 1 90.4 108 VAL A O 1
ATOM 879 N N . LYS A 1 109 ? 11.384 2.489 17.155 1 89.26 109 LYS A N 1
ATOM 880 C CA . LYS A 1 109 ? 12.232 2.24 18.317 1 89.26 109 LYS A CA 1
ATOM 881 C C . LYS A 1 109 ? 12.769 0.812 18.311 1 89.26 109 LYS A C 1
ATOM 883 O O . LYS A 1 109 ? 13.955 0.588 18.564 1 89.26 109 LYS A O 1
ATOM 888 N N . ASN A 1 110 ? 11.959 -0.124 18 1 91.5 110 ASN A N 1
ATOM 889 C CA . ASN A 1 110 ? 12.326 -1.535 18.057 1 91.5 110 ASN A CA 1
ATOM 890 C C . ASN A 1 110 ? 13.108 -1.962 16.818 1 91.5 110 ASN A C 1
ATOM 892 O O . ASN A 1 110 ? 13.631 -3.076 16.762 1 91.5 110 ASN A O 1
ATOM 896 N N . ASN A 1 111 ? 13.157 -1.143 15.874 1 89.04 111 ASN A N 1
ATOM 897 C CA . ASN A 1 111 ? 13.902 -1.416 14.65 1 89.04 111 ASN A CA 1
ATOM 898 C C . ASN A 1 111 ? 14.81 -0.249 14.275 1 89.04 111 ASN A C 1
ATOM 900 O O . ASN A 1 111 ? 14.885 0.134 13.106 1 89.04 111 ASN A O 1
ATOM 904 N N . TYR A 1 112 ? 15.398 0.291 15.149 1 83.86 112 TYR A N 1
ATOM 905 C CA . TYR A 1 112 ? 16.14 1.542 15.028 1 83.86 112 TYR A CA 1
ATOM 906 C C . TYR A 1 112 ? 17.254 1.417 13.996 1 83.86 112 TYR A C 1
ATOM 908 O O . TYR A 1 112 ? 17.527 2.36 13.25 1 83.86 112 TYR A O 1
ATOM 916 N N . ARG A 1 113 ? 17.962 0.299 13.857 1 80.61 113 ARG A N 1
ATOM 917 C CA . ARG A 1 113 ? 19.081 0.108 12.939 1 80.61 113 ARG A CA 1
ATOM 918 C C . ARG A 1 113 ? 18.632 0.26 11.49 1 80.61 113 ARG A C 1
ATOM 920 O O . ARG A 1 113 ? 19.382 0.765 10.652 1 80.61 113 ARG A O 1
ATOM 927 N N . PHE A 1 114 ? 17.393 -0.119 11.395 1 80.41 114 PHE A N 1
ATOM 928 C CA . PHE A 1 114 ? 16.851 -0.037 10.043 1 80.41 114 PHE A CA 1
ATOM 929 C C . PHE A 1 114 ? 16.542 1.408 9.671 1 80.41 114 PHE A C 1
ATOM 931 O O . PHE A 1 114 ? 16.797 1.832 8.542 1 80.41 114 PHE A O 1
ATOM 938 N N . PHE A 1 115 ? 16.015 2.121 10.61 1 80.06 115 PHE A N 1
ATOM 939 C CA . PHE A 1 115 ? 15.509 3.454 10.303 1 80.06 115 PHE A CA 1
ATOM 940 C C . PHE A 1 115 ? 16.613 4.496 10.434 1 80.06 115 PHE A C 1
ATOM 942 O O . PHE A 1 115 ? 16.467 5.625 9.962 1 80.06 115 PHE A O 1
ATOM 949 N N . ARG A 1 116 ? 17.697 4.13 10.973 1 72.89 116 ARG A N 1
ATOM 950 C CA . ARG A 1 116 ? 18.834 5.04 11.057 1 72.89 116 ARG A CA 1
ATOM 951 C C . ARG A 1 116 ? 19.65 5.018 9.768 1 72.89 116 ARG A C 1
ATOM 953 O O . ARG A 1 116 ? 20.175 6.049 9.342 1 72.89 116 ARG A O 1
ATOM 960 N N . ARG A 1 117 ? 19.977 3.815 9.267 1 57.37 117 ARG A N 1
ATOM 961 C CA . ARG A 1 117 ? 20.869 3.72 8.115 1 57.37 117 ARG A CA 1
ATOM 962 C C . ARG A 1 117 ? 20.204 4.274 6.86 1 57.37 117 ARG A C 1
ATOM 964 O O . ARG A 1 117 ? 20.877 4.823 5.985 1 57.37 117 ARG A O 1
ATOM 971 N N . ASN A 1 118 ? 19.108 3.806 6.619 1 53.18 118 ASN A N 1
ATOM 972 C CA . ASN A 1 118 ? 18.486 3.975 5.31 1 53.18 118 ASN A CA 1
ATOM 973 C C . ASN A 1 118 ? 17.752 5.309 5.206 1 53.18 118 ASN A C 1
ATOM 975 O O . ASN A 1 118 ? 16.591 5.353 4.795 1 53.18 118 ASN A O 1
ATOM 979 N N . ILE A 1 119 ? 18.259 6.262 5.945 1 46.94 119 ILE A N 1
ATOM 980 C CA . ILE A 1 119 ? 17.407 7.438 5.811 1 46.94 119 ILE A CA 1
ATOM 981 C C . ILE A 1 119 ? 17.469 7.96 4.377 1 46.94 119 ILE A C 1
ATOM 983 O O . ILE A 1 119 ? 18.451 8.592 3.981 1 46.94 119 ILE A O 1
ATOM 987 N N . PRO A 1 120 ? 17.127 7.271 3.392 1 43.37 120 PRO A N 1
ATOM 988 C CA . PRO A 1 120 ? 17.124 8.166 2.233 1 43.37 120 PRO A CA 1
ATOM 989 C C . PRO A 1 120 ? 16.433 9.498 2.518 1 43.37 120 PRO A C 1
ATOM 991 O O . PRO A 1 120 ? 15.419 9.534 3.221 1 43.37 120 PRO A O 1
ATOM 994 N N . THR A 1 121 ? 17.131 10.509 3.021 1 35.71 121 THR A N 1
ATOM 995 C CA . THR A 1 121 ? 16.517 11.832 3.07 1 35.71 121 THR A CA 1
ATOM 996 C C . THR A 1 121 ? 15.543 12.019 1.91 1 35.71 121 THR A C 1
ATOM 998 O O . THR A 1 121 ? 15.142 13.144 1.604 1 35.71 121 THR A O 1
ATOM 1001 N N . ASN A 1 122 ? 15.672 11.257 0.862 1 35.15 122 ASN A N 1
ATOM 1002 C CA . ASN A 1 122 ? 14.85 11.593 -0.296 1 35.15 122 ASN A CA 1
ATOM 1003 C C . ASN A 1 122 ? 13.362 11.524 0.034 1 35.15 122 ASN A C 1
ATOM 1005 O O . ASN A 1 122 ? 12.873 10.496 0.506 1 35.15 122 ASN A O 1
ATOM 1009 N N . GLN A 1 123 ? 12.766 12.677 0.462 1 37.67 123 GLN A N 1
ATOM 1010 C CA . GLN A 1 123 ? 11.338 12.979 0.455 1 37.67 123 GLN A CA 1
ATOM 1011 C C . GLN A 1 123 ? 10.607 12.153 -0.599 1 37.67 123 GLN A C 1
ATOM 1013 O O . GLN A 1 123 ? 9.921 12.706 -1.462 1 37.67 123 GLN A O 1
ATOM 1018 N N . GLN A 1 124 ? 11.161 11.214 -1.171 1 34.29 124 GLN A N 1
ATOM 1019 C CA . GLN A 1 124 ? 10.478 10.682 -2.345 1 34.29 124 GLN A CA 1
ATOM 1020 C C . GLN A 1 124 ? 9.026 10.336 -2.026 1 34.29 124 GLN A C 1
ATOM 1022 O O . GLN A 1 124 ? 8.757 9.494 -1.167 1 34.29 124 GLN A O 1
ATOM 1027 N N . ARG A 1 125 ? 8.249 11.458 -1.943 1 30.55 125 ARG A N 1
ATOM 1028 C CA . ARG A 1 125 ? 6.792 11.534 -1.973 1 30.55 125 ARG A CA 1
ATOM 1029 C C . ARG A 1 125 ? 6.208 10.492 -2.921 1 30.55 125 ARG A C 1
ATOM 1031 O O . ARG A 1 125 ? 6.754 10.252 -4 1 30.55 125 ARG A O 1
ATOM 1038 N N . CYS A 1 126 ? 5.797 9.505 -2.546 1 28.84 126 CYS A N 1
ATOM 1039 C CA . CYS A 1 126 ? 4.913 8.863 -3.512 1 28.84 126 CYS A CA 1
ATOM 1040 C C . CYS A 1 126 ? 3.975 9.879 -4.153 1 28.84 126 CYS A C 1
ATOM 1042 O O . CYS A 1 126 ? 3.133 10.468 -3.474 1 28.84 126 CYS A O 1
ATOM 1044 N N . GLU A 1 127 ? 4.607 10.958 -4.887 1 26.81 127 GLU A N 1
ATOM 1045 C CA . GLU A 1 127 ? 3.812 11.92 -5.643 1 26.81 127 GLU A CA 1
ATOM 1046 C C . GLU A 1 127 ? 2.897 11.216 -6.641 1 26.81 127 GLU A C 1
ATOM 1048 O O . GLU A 1 127 ? 3.37 10.518 -7.54 1 26.81 127 GLU A O 1
ATOM 1053 N N . ILE A 1 128 ? 1.844 10.731 -6.262 1 26.19 128 ILE A N 1
ATOM 1054 C CA . ILE A 1 128 ? 0.804 10.366 -7.217 1 26.19 128 ILE A CA 1
ATOM 1055 C C . ILE A 1 128 ? 0.275 11.621 -7.908 1 26.19 128 ILE A C 1
ATOM 1057 O O . ILE A 1 128 ? -0.271 12.514 -7.256 1 26.19 128 ILE A O 1
ATOM 1061 N N . SER A 1 129 ? 1.008 12.152 -8.831 1 23.7 129 SER A N 1
ATOM 1062 C CA . SER A 1 129 ? 0.536 13.269 -9.644 1 23.7 129 SER A CA 1
ATOM 1063 C C . SER A 1 129 ? -0.793 12.941 -10.315 1 23.7 129 SER A C 1
ATOM 1065 O O . SER A 1 129 ? -0.889 11.975 -11.074 1 23.7 129 SER A O 1
ATOM 1067 N N . VAL A 1 130 ? -1.947 13.159 -9.791 1 22.83 130 VAL A N 1
ATOM 1068 C CA . VAL A 1 130 ? -3.263 13.123 -10.42 1 22.83 130 VAL A CA 1
ATOM 1069 C C . VAL A 1 130 ? -3.407 14.299 -11.384 1 22.83 130 VAL A C 1
ATOM 1071 O O . VAL A 1 130 ? -3.319 15.459 -10.975 1 22.83 130 VAL A O 1
ATOM 1074 N N . GLN A 1 131 ? -2.879 14.214 -12.599 1 22.64 131 GLN A N 1
ATOM 1075 C CA . GLN A 1 131 ? -3.224 15.177 -13.64 1 22.64 131 GLN A CA 1
ATOM 1076 C C . GLN A 1 131 ? -4.737 15.296 -13.799 1 22.64 131 GLN A C 1
ATOM 1078 O O . GLN A 1 131 ? -5.418 14.304 -14.07 1 22.64 131 GLN A O 1
ATOM 1083 N N . LEU A 1 132 ? -5.387 16.171 -13.114 1 23.36 132 LEU A N 1
ATOM 1084 C CA . LEU A 1 132 ? -6.752 16.633 -13.342 1 23.36 132 LEU A CA 1
ATOM 1085 C C . LEU A 1 132 ? -6.866 17.352 -14.682 1 23.36 132 LEU A C 1
ATOM 1087 O O . LEU A 1 132 ? -6.182 18.351 -14.916 1 23.36 132 LEU A O 1
ATOM 1091 N N . GLU A 1 133 ? -6.989 16.631 -15.83 1 23.85 133 GLU A N 1
ATOM 1092 C CA . GLU A 1 133 ? -7.48 17.299 -17.032 1 23.85 133 GLU A CA 1
ATOM 1093 C C . GLU A 1 133 ? -8.716 18.141 -16.73 1 23.85 133 GLU A C 1
ATOM 1095 O O . GLU A 1 133 ? -9.707 17.631 -16.202 1 23.85 133 GLU A O 1
ATOM 1100 N N . ASN A 1 134 ? -8.536 19.408 -16.363 1 25.43 134 ASN A N 1
ATOM 1101 C CA . ASN A 1 134 ? -9.509 20.496 -16.37 1 25.43 134 ASN A CA 1
ATOM 1102 C C . ASN A 1 134 ? -10.266 20.562 -17.694 1 25.43 134 ASN A C 1
ATOM 1104 O O . ASN A 1 134 ? -9.677 20.851 -18.737 1 25.43 134 ASN A O 1
ATOM 1108 N N . ASP A 1 135 ? -11.168 19.658 -18.057 1 25.12 135 ASP A N 1
ATOM 1109 C CA . ASP A 1 135 ? -12.103 19.999 -19.125 1 25.12 135 ASP A CA 1
ATOM 1110 C C . ASP A 1 135 ? -12.778 21.342 -18.856 1 25.12 135 ASP A C 1
ATOM 1112 O O . ASP A 1 135 ? -13.602 21.456 -17.946 1 25.12 135 ASP A O 1
ATOM 1116 N N . ASP A 1 136 ? -12.048 22.438 -18.836 1 27.06 136 ASP A N 1
ATOM 1117 C CA . ASP A 1 136 ? -12.502 23.823 -18.907 1 27.06 136 ASP A CA 1
ATOM 1118 C C . ASP A 1 136 ? -13.675 23.968 -19.874 1 27.06 136 ASP A C 1
ATOM 1120 O O . ASP A 1 136 ? -13.475 24.151 -21.077 1 27.06 136 ASP A O 1
ATOM 1124 N N . HIS A 1 137 ? -14.648 23.014 -20.01 1 26.33 137 HIS A N 1
ATOM 1125 C CA . HIS A 1 137 ? -15.772 23.514 -20.793 1 26.33 137 HIS A CA 1
ATOM 1126 C C . HIS A 1 137 ? -16.376 24.76 -20.154 1 26.33 137 HIS A C 1
ATOM 1128 O O . HIS A 1 137 ? -17.194 24.658 -19.237 1 26.33 137 HIS A O 1
ATOM 1134 N N . ASP A 1 138 ? -15.567 25.724 -19.663 1 26.46 138 ASP A N 1
ATOM 1135 C CA . ASP A 1 138 ? -16.095 27.016 -19.235 1 26.46 138 ASP A CA 1
ATOM 1136 C C . ASP A 1 138 ? -17.035 27.6 -20.287 1 26.46 138 ASP A C 1
ATOM 1138 O O . ASP A 1 138 ? -16.601 28.337 -21.175 1 26.46 138 ASP A O 1
ATOM 1142 N N . HIS A 1 139 ? -17.868 26.881 -21.057 1 26.24 139 HIS A N 1
ATOM 1143 C CA . HIS A 1 139 ? -18.805 27.644 -21.875 1 26.24 139 HIS A CA 1
ATOM 1144 C C . HIS A 1 139 ? -19.735 28.485 -21.007 1 26.24 139 HIS A C 1
ATOM 1146 O O . HIS A 1 139 ? -20.854 28.066 -20.703 1 26.24 139 HIS A O 1
ATOM 1152 N N . VAL A 1 140 ? -19.291 28.912 -19.789 1 24.96 140 VAL A N 1
ATOM 1153 C CA . VAL A 1 140 ? -20.217 29.816 -19.114 1 24.96 140 VAL A CA 1
ATOM 1154 C C . VAL A 1 140 ? -20.511 31.018 -20.01 1 24.96 140 VAL A C 1
ATOM 1156 O O . VAL A 1 140 ? -19.606 31.784 -20.348 1 24.96 140 VAL A O 1
ATOM 1159 N N . GLN A 1 141 ? -21.401 30.93 -20.992 1 23.82 141 GLN A N 1
ATOM 1160 C CA . GLN A 1 141 ? -22.077 31.994 -21.726 1 23.82 141 GLN A CA 1
ATOM 1161 C C . GLN A 1 141 ? -22.56 33.092 -20.783 1 23.82 141 GLN A C 1
ATOM 1163 O O . GLN A 1 141 ? -23.281 32.819 -19.821 1 23.82 141 GLN A O 1
ATOM 1168 N N . SER A 1 142 ? -21.731 34.053 -20.39 1 22.1 142 SER A N 1
ATOM 1169 C CA . SER A 1 142 ? -21.925 35.333 -19.716 1 22.1 142 SER A CA 1
ATOM 1170 C C . SER A 1 142 ? -23.161 36.054 -20.244 1 22.1 142 SER A C 1
ATOM 1172 O O . SER A 1 142 ? -23.192 36.478 -21.401 1 22.1 142 SER A O 1
ATOM 1174 N N . HIS A 1 143 ? -24.426 35.591 -20.028 1 21.81 143 HIS A N 1
ATOM 1175 C CA . HIS A 1 143 ? -25.625 36.387 -20.265 1 21.81 143 HIS A CA 1
ATOM 1176 C C . HIS A 1 143 ? -25.538 37.738 -19.562 1 21.81 143 HIS A C 1
ATOM 1178 O O . HIS A 1 143 ? -25.286 37.8 -18.357 1 21.81 143 HIS A O 1
ATOM 1184 N N . GLN A 1 144 ? -24.979 38.79 -20.295 1 21.35 144 GLN A N 1
ATOM 1185 C CA . GLN A 1 144 ? -25.012 40.229 -20.058 1 21.35 144 GLN A CA 1
ATOM 1186 C C . GLN A 1 144 ? -26.381 40.672 -19.551 1 21.35 144 GLN A C 1
ATOM 1188 O O . GLN A 1 144 ? -27.379 40.561 -20.266 1 21.35 144 GLN A O 1
ATOM 1193 N N . THR A 1 145 ? -26.834 40.328 -18.351 1 21.32 145 THR A N 1
ATOM 1194 C CA . THR A 1 145 ? -28.06 40.744 -17.677 1 21.32 145 THR A CA 1
ATOM 1195 C C . THR A 1 145 ? -28.214 42.262 -17.724 1 21.32 145 THR A C 1
ATOM 1197 O O . THR A 1 145 ? -27.345 42.995 -17.247 1 21.32 145 THR A O 1
ATOM 1200 N N . SER A 1 146 ? -28.792 42.885 -18.877 1 23.81 146 SER A N 1
ATOM 1201 C CA . SER A 1 146 ? -29.379 44.209 -19.057 1 23.81 146 SER A CA 1
ATOM 1202 C C . SER A 1 146 ? -30.249 44.595 -17.865 1 23.81 146 SER A C 1
ATOM 1204 O O . SER A 1 146 ? -31.311 44.008 -17.649 1 23.81 146 SER A O 1
ATOM 1206 N N . LYS A 1 147 ? -29.577 44.905 -16.71 1 22.25 147 LYS A N 1
ATOM 1207 C CA . LYS A 1 147 ? -30.203 45.439 -15.504 1 22.25 147 LYS A CA 1
ATOM 1208 C C . LYS A 1 147 ? -31.353 46.38 -15.852 1 22.25 147 LYS A C 1
ATOM 1210 O O . LYS A 1 147 ? -31.386 46.95 -16.945 1 22.25 147 LYS A O 1
ATOM 1215 N N . TYR A 1 148 ? -31.934 47.135 -14.847 1 20.43 148 TYR A N 1
ATOM 1216 C CA . TYR A 1 148 ? -33.086 47.576 -14.07 1 20.43 148 TYR A CA 1
ATOM 1217 C C . TYR A 1 148 ? -33.559 48.951 -14.527 1 20.43 148 TYR A C 1
ATOM 1219 O O . TYR A 1 148 ? -32.906 49.961 -14.255 1 20.43 148 TYR A O 1
ATOM 1227 N N . GLN A 1 149 ? -34.019 49.109 -15.826 1 20.99 149 GLN A N 1
ATOM 1228 C CA . GLN A 1 149 ? -34.674 50.356 -16.21 1 20.99 149 GLN A CA 1
ATOM 1229 C C . GLN A 1 149 ? -35.676 50.8 -15.148 1 20.99 149 GLN A C 1
ATOM 1231 O O . GLN A 1 149 ? -35.782 51.991 -14.847 1 20.99 149 GLN A O 1
ATOM 1236 N N . ARG A 1 150 ? -36.74 49.989 -14.871 1 21.63 150 ARG A N 1
ATOM 1237 C CA . ARG A 1 150 ? -38.071 50.586 -14.894 1 21.63 150 ARG A CA 1
ATOM 1238 C C . ARG A 1 150 ? -38.354 51.344 -13.601 1 21.63 150 ARG A C 1
ATOM 1240 O O . ARG A 1 150 ? -38.895 50.778 -12.65 1 21.63 150 ARG A O 1
ATOM 1247 N N . LEU A 1 151 ? -37.318 51.826 -12.804 1 22.52 151 LEU A N 1
ATOM 1248 C CA . LEU A 1 151 ? -37.879 52.45 -11.61 1 22.52 151 LEU A CA 1
ATOM 1249 C C . LEU A 1 151 ? -39.033 53.378 -11.973 1 22.52 151 LEU A C 1
ATOM 1251 O O . LEU A 1 151 ? -39.008 54.027 -13.021 1 22.52 151 LEU A O 1
ATOM 1255 N N . HIS A 1 152 ? -40.189 53.578 -10.998 1 22.95 152 HIS A N 1
ATOM 1256 C CA . HIS A 1 152 ? -41.493 54.108 -10.615 1 22.95 152 HIS A CA 1
ATOM 1257 C C . HIS A 1 152 ? -41.561 55.616 -10.833 1 22.95 152 HIS A C 1
ATOM 1259 O O . HIS A 1 152 ? -40.78 56.368 -10.246 1 22.95 152 HIS A O 1
ATOM 1265 N N . LYS A 1 153 ? -41.788 56.143 -12.223 1 20.22 153 LYS A N 1
ATOM 1266 C CA . LYS A 1 153 ? -43.037 56.896 -12.305 1 20.22 153 LYS A CA 1
ATOM 1267 C C . LYS A 1 153 ? -44.244 55.975 -12.154 1 20.22 153 LYS A C 1
ATOM 1269 O O . LYS A 1 153 ? -44.259 54.868 -12.697 1 20.22 153 LYS A O 1
ATOM 1274 N N . MET B 1 1 ? 12.858 8.539 -9.949 1 63.27 1 MET B N 1
ATOM 1275 C CA . MET B 1 1 ? 12.453 7.43 -10.807 1 63.27 1 MET B CA 1
ATOM 1276 C C . MET B 1 1 ? 11.577 6.442 -10.043 1 63.27 1 MET B C 1
ATOM 1278 O O . MET B 1 1 ? 10.475 6.113 -10.484 1 63.27 1 MET B O 1
ATOM 1282 N N . GLU B 1 2 ? 11.873 6.147 -8.842 1 72.64 2 GLU B N 1
ATOM 1283 C CA . GLU B 1 2 ? 11.118 5.183 -8.048 1 72.64 2 GLU B CA 1
ATOM 1284 C C . GLU B 1 2 ? 9.716 5.7 -7.739 1 72.64 2 GLU B C 1
ATOM 1286 O O . GLU B 1 2 ? 8.733 4.972 -7.893 1 72.64 2 GLU B O 1
ATOM 1291 N N . ARG B 1 3 ? 9.612 7.025 -7.554 1 75.98 3 ARG B N 1
ATOM 1292 C CA . ARG B 1 3 ? 8.315 7.609 -7.228 1 75.98 3 ARG B CA 1
ATOM 1293 C C . ARG B 1 3 ? 7.399 7.624 -8.447 1 75.98 3 ARG B C 1
ATOM 1295 O O . ARG B 1 3 ? 6.198 7.371 -8.331 1 75.98 3 ARG B O 1
ATOM 1302 N N . GLU B 1 4 ? 8.04 7.884 -9.563 1 82.49 4 GLU B N 1
ATOM 1303 C CA . GLU B 1 4 ? 7.271 7.927 -10.803 1 82.49 4 GLU B CA 1
ATOM 1304 C C . GLU B 1 4 ? 6.687 6.557 -11.138 1 82.49 4 GLU B C 1
ATOM 1306 O O . GLU B 1 4 ? 5.542 6.457 -11.584 1 82.49 4 GLU B O 1
ATOM 1311 N N . ILE B 1 5 ? 7.497 5.535 -10.9 1 83.55 5 ILE B N 1
ATOM 1312 C CA . ILE B 1 5 ? 7.052 4.179 -11.2 1 83.55 5 ILE B CA 1
ATOM 1313 C C . ILE B 1 5 ? 5.912 3.791 -10.261 1 83.55 5 ILE B C 1
ATOM 1315 O O . ILE B 1 5 ? 4.924 3.19 -10.69 1 83.55 5 ILE B O 1
ATOM 1319 N N . LEU B 1 6 ? 6.05 4.194 -9.052 1 85.39 6 LEU B N 1
ATOM 1320 C CA . LEU B 1 6 ? 5.009 3.899 -8.073 1 85.39 6 LEU B CA 1
ATOM 1321 C C . LEU B 1 6 ? 3.706 4.603 -8.436 1 85.39 6 LEU B C 1
ATOM 1323 O O . LEU B 1 6 ? 2.627 4.018 -8.323 1 85.39 6 LEU B O 1
ATOM 1327 N N . GLU B 1 7 ? 3.827 5.789 -8.869 1 85.2 7 GLU B N 1
ATOM 1328 C CA . GLU B 1 7 ? 2.647 6.541 -9.282 1 85.2 7 GLU B CA 1
ATOM 1329 C C . GLU B 1 7 ? 1.959 5.88 -10.473 1 85.2 7 GLU B C 1
ATOM 1331 O O . GLU B 1 7 ? 0.729 5.812 -10.527 1 85.2 7 GLU B O 1
ATOM 1336 N N . LEU B 1 8 ? 2.806 5.433 -11.352 1 89.92 8 LEU B N 1
ATOM 1337 C CA . LEU B 1 8 ? 2.26 4.748 -12.519 1 89.92 8 LEU B CA 1
ATOM 1338 C C . LEU B 1 8 ? 1.519 3.48 -12.108 1 89.92 8 LEU B C 1
ATOM 1340 O O . LEU B 1 8 ? 0.425 3.206 -12.608 1 89.92 8 LEU B O 1
ATOM 1344 N N . ILE B 1 9 ? 2.085 2.764 -11.196 1 91.92 9 ILE B N 1
ATOM 1345 C CA . ILE B 1 9 ? 1.439 1.55 -10.709 1 91.92 9 ILE B CA 1
ATOM 1346 C C . ILE B 1 9 ? 0.115 1.904 -10.036 1 91.92 9 ILE B C 1
ATOM 1348 O O . ILE B 1 9 ? -0.916 1.289 -10.319 1 91.92 9 ILE B O 1
ATOM 1352 N N . CYS B 1 10 ? 0.078 2.882 -9.227 1 92.37 10 CYS B N 1
ATOM 1353 C CA . CYS B 1 10 ? -1.098 3.296 -8.47 1 92.37 10 CYS B CA 1
ATOM 1354 C C . CYS B 1 10 ? -2.243 3.671 -9.403 1 92.37 10 CYS B C 1
ATOM 1356 O O . CYS B 1 10 ? -3.409 3.419 -9.094 1 92.37 10 CYS B O 1
ATOM 1358 N N . GLU B 1 11 ? -1.844 4.265 -10.447 1 92.17 11 GLU B N 1
ATOM 1359 C CA . GLU B 1 11 ? -2.855 4.704 -11.405 1 92.17 11 GLU B CA 1
ATOM 1360 C C . GLU B 1 11 ? -3.563 3.512 -12.044 1 92.17 11 GLU B C 1
ATOM 1362 O O . GLU B 1 11 ? -4.674 3.648 -12.561 1 92.17 11 GLU B O 1
ATOM 1367 N N . HIS B 1 12 ? -2.947 2.393 -11.991 1 95.27 12 HIS B N 1
ATOM 1368 C CA . HIS B 1 12 ? -3.507 1.255 -12.711 1 95.27 12 HIS B CA 1
ATOM 1369 C C . HIS B 1 12 ? -4.112 0.238 -11.749 1 95.27 12 HIS B C 1
ATOM 1371 O O . HIS B 1 12 ? -4.672 -0.772 -12.179 1 95.27 12 HIS B O 1
ATOM 1377 N N . LEU B 1 13 ? -3.987 0.58 -10.479 1 94.24 13 LEU B N 1
ATOM 1378 C CA . LEU B 1 13 ? -4.608 -0.305 -9.5 1 94.24 13 LEU B CA 1
ATOM 1379 C C . LEU B 1 13 ? -6.124 -0.135 -9.498 1 94.24 13 LEU B C 1
ATOM 1381 O O . LEU B 1 13 ? -6.627 0.99 -9.507 1 94.24 13 LEU B O 1
ATOM 1385 N N . LYS B 1 14 ? -6.878 -1.216 -9.513 1 94.63 14 LYS B N 1
ATOM 1386 C CA . LYS B 1 14 ? -8.336 -1.207 -9.438 1 94.63 14 LYS B CA 1
ATOM 1387 C C . LYS B 1 14 ? -8.825 -1.881 -8.159 1 94.63 14 LYS B C 1
ATOM 1389 O O . LYS B 1 14 ? -8.307 -2.928 -7.766 1 94.63 14 LYS B O 1
ATOM 1394 N N . VAL B 1 15 ? -9.8 -1.24 -7.577 1 90.87 15 VAL B N 1
ATOM 1395 C CA . VAL B 1 15 ? -10.394 -1.831 -6.383 1 90.87 15 VAL B CA 1
ATOM 1396 C C . VAL B 1 15 ? -11.271 -3.018 -6.775 1 90.87 15 VAL B C 1
ATOM 1398 O O . VAL B 1 15 ? -12.122 -2.903 -7.66 1 90.87 15 VAL B O 1
ATOM 1401 N N . VAL B 1 16 ? -11.039 -4.095 -6.138 1 94.5 16 VAL B N 1
ATOM 1402 C CA . VAL B 1 16 ? -11.862 -5.273 -6.387 1 94.5 16 VAL B CA 1
ATOM 1403 C C . VAL B 1 16 ? -12.325 -5.871 -5.06 1 94.5 16 VAL B C 1
ATOM 1405 O O . VAL B 1 16 ? -11.624 -5.773 -4.05 1 94.5 16 VAL B O 1
ATOM 1408 N N . ILE B 1 17 ? -13.546 -6.479 -5.149 1 95.79 17 ILE B N 1
ATOM 1409 C CA . ILE B 1 17 ? -14.127 -7.106 -3.968 1 95.79 17 ILE B CA 1
ATOM 1410 C C . ILE B 1 17 ? -14.553 -8.535 -4.299 1 95.79 17 ILE B C 1
ATOM 1412 O O . ILE B 1 17 ? -15.178 -8.778 -5.334 1 95.79 17 ILE B O 1
ATOM 1416 N N . TYR B 1 18 ? -14.167 -9.409 -3.454 1 97.73 18 TYR B N 1
ATOM 1417 C CA . TYR B 1 18 ? -14.551 -10.809 -3.601 1 97.73 18 TYR B CA 1
ATOM 1418 C C . TYR B 1 18 ? -15.356 -11.283 -2.397 1 97.73 18 TYR B C 1
ATOM 1420 O O . TYR B 1 18 ? -14.997 -10.999 -1.252 1 97.73 18 TYR B O 1
ATOM 1428 N N . THR B 1 19 ? -16.396 -12.009 -2.703 1 97.97 19 THR B N 1
ATOM 1429 C CA . THR B 1 19 ? -17.185 -12.585 -1.619 1 97.97 19 THR B CA 1
ATOM 1430 C C . THR B 1 19 ? -16.482 -13.804 -1.028 1 97.97 19 THR B C 1
ATOM 1432 O O . THR B 1 19 ? -15.523 -14.317 -1.609 1 97.97 19 THR B O 1
ATOM 1435 N N . GLU B 1 20 ? -16.969 -14.137 0.12 1 97.92 20 GLU B N 1
ATOM 1436 C CA . GLU B 1 20 ? -16.442 -15.327 0.782 1 97.92 20 GLU B CA 1
ATOM 1437 C C . GLU B 1 20 ? -16.535 -16.551 -0.124 1 97.92 20 GLU B C 1
ATOM 1439 O O . GLU B 1 20 ? -17.536 -16.741 -0.818 1 97.92 20 GLU B O 1
ATOM 1444 N N . SER B 1 21 ? -15.419 -17.348 -0.149 1 97.59 21 SER B N 1
ATOM 1445 C CA . SER B 1 21 ? -15.342 -18.635 -0.832 1 97.59 21 SER B CA 1
ATOM 1446 C C . SER B 1 21 ? -15.379 -18.46 -2.346 1 97.59 21 SER B C 1
ATOM 1448 O O . SER B 1 21 ? -15.847 -19.345 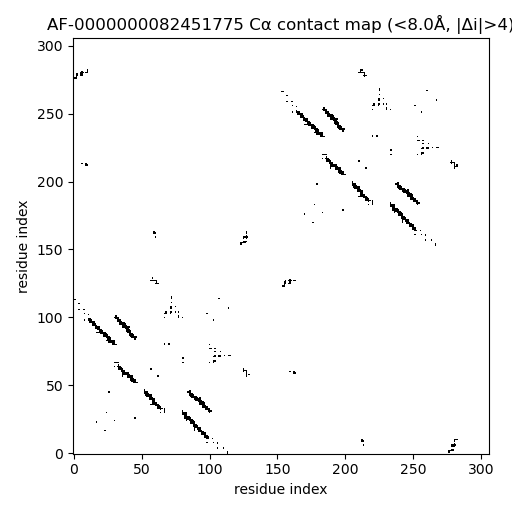-3.067 1 97.59 21 SER B O 1
ATOM 1450 N N . SER B 1 22 ? -14.943 -17.334 -2.808 1 97.64 22 SER B N 1
ATOM 1451 C CA . SER B 1 22 ? -14.836 -17.098 -4.244 1 97.64 22 SER B CA 1
ATOM 1452 C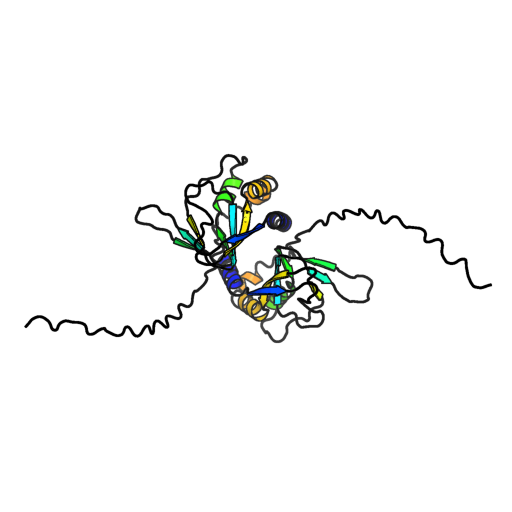 C . SER B 1 22 ? -13.402 -17.282 -4.729 1 97.64 22 SER B C 1
ATOM 1454 O O . SER B 1 22 ? -12.452 -16.955 -4.015 1 97.64 22 SER B O 1
ATOM 1456 N N . TYR B 1 23 ? -13.294 -17.785 -5.888 1 97.78 23 TYR B N 1
ATOM 1457 C CA . TYR B 1 23 ? -11.973 -17.882 -6.498 1 97.78 23 TYR B CA 1
ATOM 1458 C C . TYR B 1 23 ? -11.52 -16.53 -7.035 1 97.78 23 TYR B C 1
ATOM 1460 O O . TYR B 1 23 ? -12.255 -15.869 -7.772 1 97.78 23 TYR B O 1
ATOM 1468 N N . ILE B 1 24 ? -10.398 -16.175 -6.618 1 97.91 24 ILE B N 1
ATOM 1469 C CA . ILE B 1 24 ? -9.765 -14.955 -7.107 1 97.91 24 ILE B CA 1
ATOM 1470 C C . ILE B 1 24 ? -8.889 -15.277 -8.316 1 97.91 24 ILE B C 1
ATOM 1472 O O . ILE B 1 24 ? -8.923 -14.566 -9.323 1 97.91 24 ILE B O 1
ATOM 1476 N N . ILE B 1 25 ? -8.063 -16.268 -8.175 1 96.76 25 ILE B N 1
ATOM 1477 C CA . ILE B 1 25 ? -7.234 -16.855 -9.222 1 96.76 25 ILE B CA 1
ATOM 1478 C C . ILE B 1 25 ? -7.448 -18.366 -9.263 1 96.76 25 ILE B C 1
ATOM 1480 O O . ILE B 1 25 ? -7.524 -19.017 -8.219 1 96.76 25 ILE B O 1
ATOM 1484 N N . ARG B 1 26 ? -7.473 -18.861 -10.423 1 95.6 26 ARG B N 1
ATOM 1485 C CA . ARG B 1 26 ? -7.695 -20.294 -10.588 1 95.6 26 ARG B CA 1
ATOM 1486 C C . ARG B 1 26 ? -6.495 -20.961 -11.251 1 95.6 26 ARG B C 1
ATOM 1488 O O . ARG B 1 26 ? -5.999 -20.482 -12.273 1 95.6 26 ARG B O 1
ATOM 1495 N N . GLU B 1 27 ? -6.165 -21.99 -10.631 1 93.9 27 GLU B N 1
ATOM 1496 C CA . GLU B 1 27 ? -5.115 -22.804 -11.236 1 93.9 27 GLU B CA 1
ATOM 1497 C C . GLU B 1 27 ? -5.502 -23.248 -12.643 1 93.9 27 GLU B C 1
ATOM 1499 O O . GLU B 1 27 ? -6.65 -23.626 -12.887 1 93.9 27 GLU B O 1
ATOM 1504 N N . GLY B 1 28 ? -4.551 -23.201 -13.529 1 93.73 28 GLY B N 1
ATOM 1505 C CA . GLY B 1 28 ? -4.796 -23.647 -14.891 1 93.73 28 GLY B CA 1
ATOM 1506 C C . GLY B 1 28 ? -5.213 -22.523 -15.821 1 93.73 28 GLY B C 1
ATOM 1507 O O . GLY B 1 28 ? -5.123 -22.656 -17.043 1 93.73 28 GLY B O 1
ATOM 1508 N N . ASP B 1 29 ? -5.739 -21.473 -15.305 1 93.75 29 ASP B N 1
ATOM 1509 C CA . ASP B 1 29 ? -6.082 -20.293 -16.093 1 93.75 29 ASP B CA 1
ATOM 1510 C C . ASP B 1 29 ? -4.866 -19.392 -16.292 1 93.75 29 ASP B C 1
ATOM 1512 O O . ASP B 1 29 ? -3.904 -19.46 -15.524 1 93.75 29 ASP B O 1
ATOM 1516 N N . PRO B 1 30 ? -4.832 -18.629 -17.336 1 93.26 30 PRO B N 1
ATOM 1517 C CA . PRO B 1 30 ? -3.766 -17.632 -17.453 1 93.26 30 PRO B CA 1
ATOM 1518 C C . PRO B 1 30 ? -3.716 -16.679 -16.261 1 93.26 30 PRO B C 1
ATOM 1520 O O . PRO B 1 30 ? -4.761 -16.24 -15.773 1 93.26 30 PRO B O 1
ATOM 1523 N N . LEU B 1 31 ? -2.566 -16.522 -15.698 1 94.18 31 LEU B N 1
ATOM 1524 C CA . LEU B 1 31 ? -2.379 -15.521 -14.653 1 94.18 31 LEU B CA 1
ATOM 1525 C C . LEU B 1 31 ? -2.447 -14.112 -15.232 1 94.18 31 LEU B C 1
ATOM 1527 O O . LEU B 1 31 ? -1.459 -13.611 -15.773 1 94.18 31 LEU B O 1
ATOM 1531 N N . ASP B 1 32 ? -3.563 -13.432 -15.037 1 93.58 32 ASP B N 1
ATOM 1532 C CA . ASP B 1 32 ? -3.818 -12.216 -15.804 1 93.58 32 ASP B CA 1
ATOM 1533 C C . ASP B 1 32 ? -3.804 -10.984 -14.902 1 93.58 32 ASP B C 1
ATOM 1535 O O . ASP B 1 32 ? -4.128 -9.88 -15.345 1 93.58 32 ASP B O 1
ATOM 1539 N N . ARG B 1 33 ? -3.478 -11.221 -13.603 1 95.94 33 ARG B N 1
ATOM 1540 C CA . ARG B 1 33 ? -3.447 -10.07 -12.706 1 95.94 33 ARG B CA 1
ATOM 1541 C C . ARG B 1 33 ? -2.652 -10.382 -11.442 1 95.94 33 ARG B C 1
ATOM 1543 O O . ARG B 1 33 ? -2.45 -11.55 -11.102 1 95.94 33 ARG B O 1
ATOM 1550 N N . MET B 1 34 ? -2.155 -9.3 -10.83 1 95.88 34 MET B N 1
ATOM 1551 C CA . MET B 1 34 ? -1.647 -9.326 -9.461 1 95.88 34 MET B CA 1
ATOM 1552 C C . MET B 1 34 ? -2.693 -8.804 -8.482 1 95.88 34 MET B C 1
ATOM 1554 O O . MET B 1 34 ? -3.423 -7.861 -8.791 1 95.88 34 MET B O 1
ATOM 1558 N N . ILE B 1 35 ? -2.769 -9.391 -7.332 1 97.06 35 ILE B N 1
ATOM 1559 C CA . ILE B 1 35 ? -3.742 -8.998 -6.318 1 97.06 35 ILE B CA 1
ATOM 1560 C C . ILE B 1 35 ? -3.014 -8.529 -5.06 1 97.06 35 ILE B C 1
ATOM 1562 O O . ILE B 1 35 ? -2.094 -9.196 -4.582 1 97.06 35 ILE B O 1
ATOM 1566 N N . PHE B 1 36 ? -3.464 -7.381 -4.507 1 95.04 36 PHE B N 1
ATOM 1567 C CA . PHE B 1 36 ? -2.964 -6.821 -3.256 1 95.04 36 PHE B CA 1
ATOM 1568 C C . PHE B 1 36 ? -4.075 -6.742 -2.216 1 95.04 36 PHE B C 1
ATOM 1570 O O . PHE B 1 36 ? -4.983 -5.916 -2.331 1 95.04 36 PHE B O 1
ATOM 1577 N N . ILE B 1 37 ? -3.946 -7.427 -1.191 1 95.21 37 ILE B N 1
ATOM 1578 C CA . ILE B 1 37 ? -5.053 -7.553 -0.249 1 95.21 37 ILE B CA 1
ATOM 1579 C C . ILE B 1 37 ? -5.054 -6.362 0.707 1 95.21 37 ILE B C 1
ATOM 1581 O O . ILE B 1 37 ? -4.027 -6.041 1.31 1 95.21 37 ILE B O 1
ATOM 1585 N N . THR B 1 38 ? -6.174 -5.793 0.826 1 91.09 38 THR B N 1
ATOM 1586 C CA . THR B 1 38 ? -6.303 -4.664 1.741 1 91.09 38 THR B CA 1
ATOM 1587 C C . THR B 1 38 ? -7.153 -5.042 2.95 1 91.09 38 THR B C 1
ATOM 1589 O O . THR B 1 38 ? -7.033 -4.433 4.015 1 91.09 38 THR B O 1
ATOM 1592 N N . HIS B 1 39 ? -8.054 -5.915 2.76 1 90.53 39 HIS B N 1
ATOM 1593 C CA . HIS B 1 39 ? -8.93 -6.403 3.819 1 90.53 39 HIS B CA 1
ATOM 1594 C C . HIS B 1 39 ? -9.354 -7.845 3.563 1 90.53 39 HIS B C 1
ATOM 1596 O O . HIS B 1 39 ? -9.609 -8.228 2.419 1 90.53 39 HIS B O 1
ATOM 1602 N N . GLY B 1 40 ? -9.419 -8.576 4.652 1 94.36 40 GLY B N 1
ATOM 1603 C CA . GLY B 1 40 ? -9.871 -9.953 4.532 1 94.36 40 GLY B CA 1
ATOM 1604 C C . GLY B 1 40 ? -8.732 -10.947 4.412 1 94.36 40 GLY B C 1
ATOM 1605 O O . GLY B 1 40 ? -7.57 -10.597 4.63 1 94.36 40 GLY B O 1
ATOM 1606 N N . THR B 1 41 ? -9.139 -12.238 4.199 1 97.2 41 THR B N 1
ATOM 1607 C CA . THR B 1 41 ? -8.159 -13.314 4.101 1 97.2 41 THR B CA 1
ATOM 1608 C C . THR B 1 41 ? -8.464 -14.217 2.91 1 97.2 41 THR B C 1
ATOM 1610 O O . THR B 1 41 ? -9.624 -14.369 2.52 1 97.2 41 THR B O 1
ATOM 1613 N N . ALA B 1 42 ? -7.413 -14.725 2.315 1 97.58 42 ALA B N 1
ATOM 1614 C CA . ALA B 1 42 ? -7.503 -15.683 1.216 1 97.58 42 ALA B CA 1
ATOM 1615 C C . ALA B 1 42 ? -6.47 -16.795 1.372 1 97.58 42 ALA B C 1
ATOM 1617 O O . ALA B 1 42 ? -5.504 -16.652 2.125 1 97.58 42 ALA B O 1
ATOM 1618 N N . TRP B 1 43 ? -6.741 -17.866 0.649 1 96.77 43 TRP B N 1
ATOM 1619 C CA . TRP B 1 43 ? -5.818 -18.996 0.645 1 96.77 43 TRP B CA 1
ATOM 1620 C C . TRP B 1 43 ? -5.275 -19.25 -0.758 1 96.77 43 TRP B C 1
ATOM 1622 O O . TRP B 1 43 ? -6.034 -19.274 -1.729 1 96.77 43 TRP B O 1
ATOM 1632 N N . ALA B 1 44 ? -4.025 -19.337 -0.806 1 95.97 44 ALA B N 1
ATOM 1633 C CA . ALA B 1 44 ? -3.359 -19.805 -2.018 1 95.97 44 ALA B CA 1
ATOM 1634 C C . ALA B 1 44 ? -2.918 -21.259 -1.875 1 95.97 44 ALA B C 1
ATOM 1636 O O . ALA B 1 44 ? -2.19 -21.605 -0.941 1 95.97 44 ALA B O 1
ATOM 1637 N N . TYR B 1 45 ? -3.444 -22.074 -2.762 1 93.99 45 TYR B N 1
ATOM 1638 C CA . TYR B 1 45 ? -3.11 -23.488 -2.634 1 93.99 45 TYR B CA 1
ATOM 1639 C C . TYR B 1 45 ? -3.079 -24.167 -3.998 1 93.99 45 TYR B C 1
ATOM 1641 O O . TYR B 1 45 ? -3.685 -23.68 -4.955 1 93.99 45 TYR B O 1
ATOM 1649 N N . THR B 1 46 ? -2.249 -25.152 -4.124 1 89.9 46 THR B N 1
ATOM 1650 C CA . THR B 1 46 ? -2.186 -25.967 -5.332 1 89.9 46 THR B CA 1
ATOM 1651 C C . THR B 1 46 ? -2.928 -27.286 -5.135 1 89.9 46 THR B C 1
ATOM 1653 O O . THR B 1 46 ? -2.988 -27.81 -4.02 1 89.9 46 THR B O 1
ATOM 1656 N N . ASN B 1 47 ? -3.827 -27.703 -6.131 1 78.89 47 ASN B N 1
ATOM 1657 C CA . ASN B 1 47 ? -4.554 -28.966 -6.072 1 78.89 47 ASN B CA 1
ATOM 1658 C C . ASN B 1 47 ? -3.614 -30.161 -6.205 1 78.89 47 ASN B C 1
ATOM 1660 O O . ASN B 1 47 ? -4.009 -31.299 -5.941 1 78.89 47 ASN B O 1
ATOM 1664 N N . ASN B 1 48 ? -2.503 -29.982 -6.76 1 63.49 48 ASN B N 1
ATOM 1665 C CA . ASN B 1 48 ? -1.825 -31.216 -7.14 1 63.49 48 ASN B CA 1
ATOM 1666 C C . ASN B 1 48 ? -1.898 -32.261 -6.03 1 63.49 48 ASN B C 1
ATOM 1668 O O . ASN B 1 48 ? -1.807 -31.924 -4.848 1 63.49 48 ASN B O 1
ATOM 1672 N N . ASN B 1 49 ? -2.728 -33.258 -6.347 1 54.86 49 ASN B N 1
ATOM 1673 C CA . ASN B 1 49 ? -2.836 -34.563 -5.703 1 54.86 49 ASN B CA 1
ATOM 1674 C C . ASN B 1 49 ? -1.528 -34.965 -5.028 1 54.86 49 ASN B C 1
ATOM 1676 O O . ASN B 1 49 ? -1.406 -36.079 -4.515 1 54.86 49 ASN B O 1
ATOM 1680 N N . SER B 1 50 ? -0.437 -34.479 -5.57 1 51.79 50 SER B N 1
ATOM 1681 C CA . SER B 1 50 ? 0.7 -35.059 -4.862 1 51.79 50 SER B CA 1
ATOM 1682 C C . SER B 1 50 ? 0.828 -34.483 -3.455 1 51.79 50 SER B C 1
ATOM 1684 O O . SER B 1 50 ? 0.218 -33.46 -3.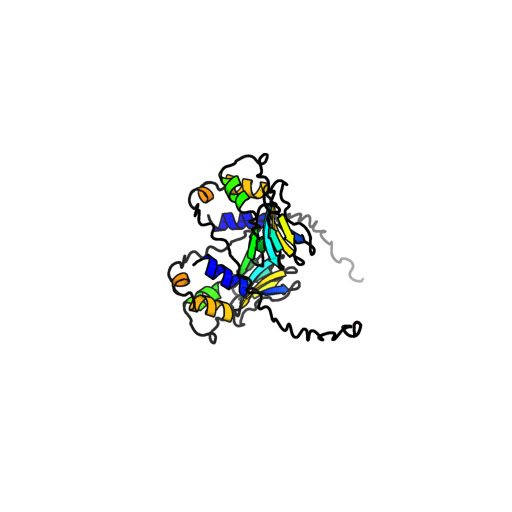14 1 51.79 50 SER B O 1
ATOM 1686 N N . ASP B 1 51 ? 1.574 -35.065 -2.491 1 55.37 51 ASP B N 1
ATOM 1687 C CA . ASP B 1 51 ? 1.838 -35.018 -1.056 1 55.37 51 ASP B CA 1
ATOM 1688 C C . ASP B 1 51 ? 2.079 -33.584 -0.588 1 55.37 51 ASP B C 1
ATOM 1690 O O . ASP B 1 51 ? 2.053 -33.305 0.612 1 55.37 51 ASP B O 1
ATOM 1694 N N . SER B 1 52 ? 2.555 -32.672 -1.519 1 56.21 52 SER B N 1
ATOM 1695 C CA . SER B 1 52 ? 3.02 -31.448 -0.874 1 56.21 52 SER B CA 1
ATOM 1696 C C . SER B 1 52 ? 2.072 -30.285 -1.147 1 56.21 52 SER B C 1
ATOM 1698 O O . SER B 1 52 ? 2.145 -29.654 -2.204 1 56.21 52 SER B O 1
ATOM 1700 N N . VAL B 1 53 ? 0.852 -30.335 -0.637 1 61.07 53 VAL B N 1
ATOM 1701 C CA . VAL B 1 53 ? -0.081 -29.214 -0.681 1 61.07 53 VAL B CA 1
ATOM 1702 C C . VAL B 1 53 ? 0.553 -27.987 -0.03 1 61.07 53 VAL B C 1
ATOM 1704 O O . VAL B 1 53 ? 0.917 -28.02 1.147 1 61.07 53 VAL B O 1
ATOM 1707 N N . SER B 1 54 ? 1.126 -26.996 -0.899 1 72.3 54 SER B N 1
ATOM 1708 C CA . SER B 1 54 ? 1.606 -25.729 -0.356 1 72.3 54 SER B CA 1
ATOM 1709 C C . SER B 1 54 ? 0.464 -24.733 -0.185 1 72.3 54 SER B C 1
ATOM 1711 O O . SER B 1 54 ? -0.301 -24.491 -1.12 1 72.3 54 SER B O 1
ATOM 1713 N N . THR B 1 55 ? 0.015 -24.511 1.032 1 86.73 55 THR B N 1
ATOM 1714 C CA . THR B 1 55 ? -1.029 -23.543 1.351 1 86.73 55 THR B CA 1
ATOM 1715 C C . THR B 1 55 ? -0.432 -22.297 1.998 1 86.73 55 THR B C 1
ATOM 1717 O O . THR B 1 55 ? 0.398 -22.398 2.904 1 86.73 55 THR B O 1
ATOM 1720 N N . ARG B 1 56 ? -0.696 -21.209 1.347 1 92.16 56 ARG B N 1
ATOM 1721 C CA . ARG B 1 56 ? -0.277 -19.916 1.877 1 92.16 56 ARG B CA 1
ATOM 1722 C C . ARG B 1 56 ? -1.482 -19.032 2.182 1 92.16 56 ARG B C 1
ATOM 1724 O O . ARG B 1 56 ? -2.379 -18.888 1.349 1 92.16 56 ARG B O 1
ATOM 1731 N N . ARG B 1 57 ? -1.438 -18.561 3.383 1 95.21 57 ARG B N 1
ATOM 1732 C CA . ARG B 1 57 ? -2.484 -17.615 3.756 1 95.21 57 ARG B CA 1
ATOM 1733 C C . ARG B 1 57 ? -2.122 -16.198 3.323 1 95.21 57 ARG B C 1
ATOM 1735 O O . ARG B 1 57 ? -0.99 -15.753 3.522 1 95.21 57 ARG B O 1
ATOM 1742 N N . LEU B 1 58 ? -3.035 -15.555 2.699 1 95.18 58 LEU B N 1
ATOM 1743 C CA . LEU B 1 58 ? -2.881 -14.157 2.312 1 95.18 58 LEU B CA 1
ATOM 1744 C C . LEU B 1 58 ? -3.77 -13.256 3.163 1 95.18 58 LEU B C 1
ATOM 1746 O O . LEU B 1 58 ? -4.955 -13.543 3.349 1 95.18 58 LEU B O 1
ATOM 1750 N N . LYS B 1 59 ? -3.225 -12.273 3.721 1 94.28 59 LYS B N 1
ATOM 1751 C CA . LYS B 1 59 ? -3.929 -11.3 4.551 1 94.28 59 LYS B CA 1
ATOM 1752 C C . LYS B 1 59 ? -3.583 -9.872 4.137 1 94.28 59 LYS B C 1
ATOM 1754 O O . LYS B 1 59 ? -2.962 -9.656 3.094 1 94.28 59 LYS B O 1
ATOM 1759 N N . LYS B 1 60 ? -4.057 -8.995 4.958 1 92.19 60 LYS B N 1
ATOM 1760 C CA . LYS B 1 60 ? -3.806 -7.58 4.695 1 92.19 60 LYS B CA 1
ATOM 1761 C C . LYS B 1 60 ? -2.338 -7.335 4.36 1 92.19 60 LYS B C 1
ATOM 1763 O O . LYS B 1 60 ? -1.447 -7.817 5.062 1 92.19 60 LYS B O 1
ATOM 1768 N N . CYS B 1 61 ? -2.097 -6.571 3.283 1 89.82 61 CYS B N 1
ATOM 1769 C CA . CYS B 1 61 ? -0.793 -6.126 2.806 1 89.82 61 CYS B CA 1
ATOM 1770 C C . CYS B 1 61 ? -0.069 -7.248 2.071 1 89.82 61 CYS B C 1
ATOM 1772 O O . CYS B 1 61 ? 1.029 -7.047 1.549 1 89.82 61 CYS B O 1
ATOM 1774 N N . ASP B 1 62 ? -0.721 -8.443 2.019 1 92.15 62 ASP B N 1
ATOM 1775 C CA . ASP B 1 62 ? -0.151 -9.503 1.193 1 92.15 62 ASP B CA 1
ATOM 1776 C C . ASP B 1 62 ? -0.559 -9.34 -0.269 1 92.15 62 ASP B C 1
ATOM 1778 O O . ASP B 1 62 ? -1.461 -8.56 -0.584 1 92.15 62 ASP B O 1
ATOM 1782 N N . TYR B 1 63 ? 0.196 -10.039 -1.101 1 93.64 63 TYR B N 1
ATOM 1783 C CA . TYR B 1 63 ? -0.108 -9.978 -2.526 1 93.64 63 TYR B CA 1
ATOM 1784 C C . TYR B 1 63 ? 0.144 -11.323 -3.195 1 93.64 63 TYR B C 1
ATOM 1786 O O . TYR B 1 63 ? 0.768 -12.21 -2.607 1 93.64 63 TYR B O 1
ATOM 1794 N N . PHE B 1 64 ? -0.428 -11.483 -4.351 1 95.11 64 PHE B N 1
ATOM 1795 C CA . PHE B 1 64 ? -0.249 -12.666 -5.185 1 95.11 64 PHE B CA 1
ATOM 1796 C C . PHE B 1 64 ? -0.097 -12.277 -6.651 1 95.11 64 PHE B C 1
ATOM 1798 O O . PHE B 1 64 ? -0.725 -11.322 -7.113 1 95.11 64 PHE B O 1
ATOM 1805 N N . GLY B 1 65 ? 0.765 -13.052 -7.256 1 93.82 65 GLY B N 1
ATOM 1806 C CA . GLY B 1 65 ? 0.931 -12.834 -8.684 1 93.82 65 GLY B CA 1
ATOM 1807 C C . GLY B 1 65 ? 2.284 -12.249 -9.044 1 93.82 65 GLY B C 1
ATOM 1808 O O . GLY B 1 65 ? 2.46 -11.704 -10.135 1 93.82 65 GLY B O 1
ATOM 1809 N N . GLU B 1 66 ? 3.174 -12.314 -8.245 1 87.56 66 GLU B N 1
ATOM 1810 C CA . GLU B 1 66 ? 4.517 -11.777 -8.444 1 87.56 66 GLU B CA 1
ATOM 1811 C C . GLU B 1 66 ? 5.188 -12.406 -9.663 1 87.56 66 GLU B C 1
ATOM 1813 O O . GLU B 1 66 ? 6.073 -11.802 -10.271 1 87.56 66 GLU B O 1
ATOM 1818 N N . GLU B 1 67 ? 4.787 -13.578 -9.947 1 88.33 67 GLU B N 1
ATOM 1819 C CA . GLU B 1 67 ? 5.343 -14.252 -11.116 1 88.33 67 GLU B CA 1
ATOM 1820 C C . GLU B 1 67 ? 5.122 -13.431 -12.383 1 88.33 67 GLU B C 1
ATOM 1822 O O . GLU B 1 67 ? 5.916 -13.506 -13.324 1 88.33 67 GLU B O 1
ATOM 1827 N N . LEU B 1 68 ? 4.035 -12.667 -12.414 1 90.02 68 LEU B N 1
ATOM 1828 C CA . LEU B 1 68 ? 3.741 -11.814 -13.56 1 90.02 68 LEU B CA 1
ATOM 1829 C C . LEU B 1 68 ? 4.818 -10.749 -13.736 1 90.02 68 LEU B C 1
ATOM 1831 O O . LEU B 1 68 ? 5.147 -10.373 -14.864 1 90.02 68 LEU B O 1
ATOM 1835 N N . LEU B 1 69 ? 5.299 -10.258 -12.607 1 86.75 69 LEU B N 1
ATOM 1836 C CA . LEU B 1 69 ? 6.37 -9.27 -12.672 1 86.75 69 LEU B CA 1
ATOM 1837 C C . LEU B 1 69 ? 7.613 -9.858 -13.332 1 86.75 69 LEU B C 1
ATOM 1839 O O . LEU B 1 69 ? 8.214 -9.228 -14.205 1 86.75 69 LEU B O 1
ATOM 1843 N N . GLU B 1 70 ? 7.927 -10.994 -12.883 1 84.48 70 GLU B N 1
ATOM 1844 C CA . GLU B 1 70 ? 9.081 -11.669 -13.47 1 84.48 70 GLU B CA 1
ATOM 1845 C C . GLU B 1 70 ? 8.87 -11.927 -14.959 1 84.48 70 GLU B C 1
ATOM 1847 O O . GLU B 1 70 ? 9.784 -11.736 -15.764 1 84.48 70 GLU B O 1
ATOM 1852 N N . TRP B 1 71 ? 7.77 -12.405 -15.208 1 87.09 71 TRP B N 1
ATOM 1853 C CA . TRP B 1 71 ? 7.397 -12.658 -16.595 1 87.09 71 TRP B CA 1
ATOM 1854 C C . TRP B 1 71 ? 7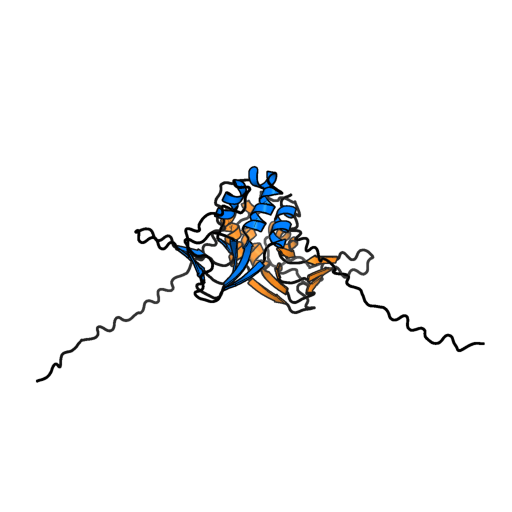.496 -11.383 -17.427 1 87.09 71 TRP B C 1
ATOM 1856 O O . TRP B 1 71 ? 8.047 -11.396 -18.53 1 87.09 71 TRP B O 1
ATOM 1866 N N . SER B 1 72 ? 6.993 -10.322 -16.922 1 87.14 72 SER B N 1
ATOM 1867 C CA . SER B 1 72 ? 6.945 -9.051 -17.637 1 87.14 72 SER B CA 1
ATOM 1868 C C . SER B 1 72 ? 8.347 -8.513 -17.904 1 87.14 72 SER B C 1
ATOM 1870 O O . SER B 1 72 ? 8.56 -7.764 -18.859 1 87.14 72 SER B O 1
ATOM 1872 N N . ARG B 1 73 ? 9.217 -8.896 -17.087 1 84.03 73 ARG B N 1
ATOM 1873 C CA . ARG B 1 73 ? 10.599 -8.454 -17.246 1 84.03 73 ARG B CA 1
ATOM 1874 C C . ARG B 1 73 ? 11.259 -9.138 -18.438 1 84.03 73 ARG B C 1
ATOM 1876 O O . ARG B 1 73 ? 12.152 -8.57 -19.07 1 84.03 73 ARG B O 1
ATOM 1883 N N . THR B 1 74 ? 10.805 -10.289 -18.683 1 83.72 74 THR B N 1
ATOM 1884 C CA . THR B 1 74 ? 11.491 -11.091 -19.69 1 83.72 74 THR B CA 1
ATOM 1885 C C . THR B 1 74 ? 10.669 -11.167 -20.973 1 83.72 74 THR B C 1
ATOM 1887 O O . THR B 1 74 ? 11.155 -11.644 -22.001 1 83.72 74 THR B O 1
ATOM 1890 N N . HIS B 1 75 ? 9.442 -10.778 -20.837 1 81.04 75 HIS B N 1
ATOM 1891 C CA . HIS B 1 75 ? 8.565 -10.885 -21.998 1 81.04 75 HIS B CA 1
ATOM 1892 C C . HIS B 1 75 ? 8.036 -9.518 -22.418 1 81.04 75 HIS B C 1
ATOM 1894 O O . HIS B 1 75 ? 7.867 -8.629 -21.58 1 81.04 75 HIS B O 1
ATOM 1900 N N . THR B 1 76 ? 7.942 -9.397 -23.703 1 73.7 76 THR B N 1
ATOM 1901 C CA . THR B 1 76 ? 7.508 -8.109 -24.232 1 73.7 76 THR B CA 1
ATOM 1902 C C . THR B 1 76 ? 6.094 -8.204 -24.796 1 73.7 76 THR B C 1
ATOM 1904 O O . THR B 1 76 ? 5.462 -7.184 -25.078 1 73.7 76 THR B O 1
ATOM 1907 N N . ASN B 1 77 ? 5.634 -9.455 -24.942 1 73.88 77 ASN B N 1
ATOM 1908 C CA . ASN B 1 77 ? 4.328 -9.592 -25.578 1 73.88 77 ASN B CA 1
ATOM 1909 C C . ASN B 1 77 ? 3.271 -10.07 -24.587 1 73.88 77 ASN B C 1
ATOM 1911 O O . ASN B 1 77 ? 3.569 -10.854 -23.684 1 73.88 77 ASN B O 1
ATOM 1915 N N . ILE B 1 78 ? 1.971 -9.603 -24.717 1 71.43 78 ILE B N 1
ATOM 1916 C CA . ILE B 1 78 ? 0.833 -9.867 -23.844 1 71.43 78 ILE B CA 1
ATOM 1917 C C . ILE B 1 78 ? 0.257 -11.248 -24.152 1 71.43 78 ILE B C 1
ATOM 1919 O O . ILE B 1 78 ? -0.382 -11.865 -23.297 1 71.43 78 ILE B O 1
ATOM 1923 N N . THR B 1 79 ? 0.527 -11.921 -25.223 1 73.77 79 THR B N 1
ATOM 1924 C CA . THR B 1 79 ? -0.133 -13.14 -25.678 1 73.77 79 THR B CA 1
ATOM 1925 C C . THR B 1 79 ? 0.38 -14.353 -24.907 1 73.77 79 THR B C 1
ATOM 1927 O O . THR B 1 79 ? -0.263 -15.404 -24.894 1 73.77 79 THR B O 1
ATOM 1930 N N . ASP B 1 80 ? 1.301 -14.226 -24.094 1 80.41 80 ASP B N 1
ATOM 1931 C CA . ASP B 1 80 ? 1.963 -15.399 -23.531 1 80.41 80 ASP B CA 1
ATOM 1932 C C . ASP B 1 80 ? 1.985 -15.338 -22.005 1 80.41 80 ASP B C 1
ATOM 1934 O O . ASP B 1 80 ? 2.99 -15.683 -21.38 1 80.41 80 ASP B O 1
ATOM 1938 N N . PHE B 1 81 ? 0.808 -15.029 -21.473 1 86.4 81 PHE B N 1
ATOM 1939 C CA . PHE B 1 81 ? 0.849 -14.98 -20.016 1 86.4 81 PHE B CA 1
ATOM 1940 C C . PHE B 1 81 ? 1.09 -16.368 -19.434 1 86.4 81 PHE B C 1
ATOM 1942 O O . PHE B 1 81 ? 0.68 -17.372 -20.021 1 86.4 81 PHE B O 1
ATOM 1949 N N . PRO B 1 82 ? 1.771 -16.38 -18.35 1 88.44 82 PRO B N 1
ATOM 1950 C CA . PRO B 1 82 ? 1.969 -17.686 -17.716 1 88.44 82 PRO B CA 1
ATOM 1951 C C . PRO B 1 82 ? 0.669 -18.287 -17.185 1 88.44 82 PRO B C 1
ATOM 1953 O O . PRO B 1 82 ? -0.255 -17.551 -16.83 1 88.44 82 PRO B O 1
ATOM 1956 N N . ILE B 1 83 ? 0.624 -19.605 -17.224 1 90.51 83 ILE B N 1
ATOM 1957 C CA . ILE B 1 83 ? -0.509 -20.324 -16.652 1 90.51 83 ILE B CA 1
ATOM 1958 C C . ILE B 1 83 ? -0.379 -20.367 -15.131 1 90.51 83 ILE B C 1
ATOM 1960 O O . ILE B 1 83 ? 0.68 -20.712 -14.602 1 90.51 83 ILE B O 1
ATOM 1964 N N . GLY B 1 84 ? -1.429 -19.919 -14.445 1 90.03 84 GLY B N 1
ATOM 1965 C CA . GLY B 1 84 ? -1.413 -20 -12.994 1 90.03 84 GLY B CA 1
ATOM 1966 C C . GLY B 1 84 ? -1.326 -21.424 -12.476 1 90.03 84 GLY B C 1
ATOM 1967 O O . GLY B 1 84 ? -2.029 -22.311 -12.964 1 90.03 84 GLY B O 1
ATOM 1968 N N . THR B 1 85 ? -0.45 -21.658 -11.484 1 89.56 85 THR B N 1
ATOM 1969 C CA . THR B 1 85 ? -0.269 -22.987 -10.909 1 89.56 85 THR B CA 1
ATOM 1970 C C . THR B 1 85 ? -0.894 -23.065 -9.519 1 89.56 85 THR B C 1
ATOM 1972 O O . THR B 1 85 ? -0.757 -24.076 -8.827 1 89.56 85 THR B O 1
ATOM 1975 N N . THR B 1 86 ? -1.493 -21.998 -9.113 1 93.2 86 THR B N 1
ATOM 1976 C CA . THR B 1 86 ? -1.999 -21.897 -7.749 1 93.2 86 THR B CA 1
ATOM 1977 C C . THR B 1 86 ? -3.426 -21.357 -7.74 1 93.2 86 THR B C 1
ATOM 1979 O O . THR B 1 86 ? -3.757 -20.449 -8.506 1 93.2 86 THR B O 1
ATOM 1982 N N . ASN B 1 87 ? -4.29 -21.974 -6.942 1 95.51 87 ASN B N 1
ATOM 1983 C CA . ASN B 1 87 ? -5.595 -21.388 -6.654 1 95.51 87 ASN B CA 1
ATOM 1984 C C . ASN B 1 87 ? -5.506 -20.331 -5.557 1 95.51 87 ASN B C 1
ATOM 1986 O O . ASN B 1 87 ? -4.777 -20.506 -4.578 1 95.51 87 ASN B O 1
ATOM 1990 N N . VAL B 1 88 ? -6.161 -19.283 -5.752 1 96.96 88 VAL B N 1
ATOM 1991 C CA . VAL B 1 88 ? -6.383 -18.311 -4.687 1 96.96 88 VAL B CA 1
ATOM 1992 C C . VAL B 1 88 ? -7.88 -18.168 -4.421 1 96.96 88 VAL B C 1
ATOM 1994 O O . VAL B 1 88 ? -8.642 -17.788 -5.313 1 96.96 88 VAL B O 1
ATOM 1997 N N . LYS B 1 89 ? -8.239 -18.496 -3.246 1 97.77 89 LYS B N 1
ATOM 1998 C CA . LYS B 1 89 ? -9.654 -18.49 -2.884 1 97.77 89 LYS B CA 1
ATOM 1999 C C . LYS B 1 89 ? -9.899 -17.644 -1.637 1 97.77 89 LYS B C 1
ATOM 2001 O O . LYS B 1 89 ? -9.156 -17.742 -0.658 1 97.77 89 LYS B O 1
ATOM 2006 N N . SER B 1 90 ? -10.939 -16.823 -1.756 1 98.33 90 SER B N 1
ATOM 2007 C CA . SER B 1 90 ? -11.277 -15.999 -0.6 1 98.33 90 SER B CA 1
ATOM 2008 C C . SER B 1 90 ? -11.828 -16.847 0.542 1 98.33 90 SER B C 1
ATOM 2010 O O . SER B 1 90 ? -12.692 -17.7 0.327 1 98.33 90 SER B O 1
ATOM 2012 N N . HIS B 1 91 ? -11.258 -16.682 1.688 1 97.65 91 HIS B N 1
ATOM 2013 C CA . HIS B 1 91 ? -11.771 -17.312 2.9 1 97.65 91 HIS B CA 1
ATOM 2014 C C . HIS B 1 91 ? -12.847 -16.453 3.554 1 97.65 91 HIS B C 1
ATOM 2016 O O . HIS B 1 91 ? -13.824 -16.978 4.094 1 97.65 91 HIS B O 1
ATOM 2022 N N . THR B 1 92 ? -12.695 -15.182 3.578 1 98.02 92 THR B N 1
ATOM 2023 C CA . THR B 1 92 ? -13.665 -14.162 3.962 1 98.02 92 THR B CA 1
ATOM 2024 C C . THR B 1 92 ? -13.968 -13.235 2.788 1 98.02 92 THR B C 1
ATOM 2026 O O . THR B 1 92 ? -13.471 -13.445 1.68 1 98.02 92 THR B O 1
ATOM 2029 N N . LYS B 1 93 ? -14.828 -12.287 3.091 1 97.34 93 LYS B N 1
ATOM 2030 C CA . LYS B 1 93 ? -14.88 -11.188 2.131 1 97.34 93 LYS B CA 1
ATOM 2031 C C . LYS B 1 93 ? -13.515 -10.523 1.982 1 97.34 93 LYS B C 1
ATOM 2033 O O . LYS B 1 93 ? -12.846 -10.236 2.976 1 97.34 93 LYS B O 1
ATOM 2038 N N . VAL B 1 94 ? -13.105 -10.373 0.714 1 96.59 94 VAL B N 1
ATOM 2039 C CA . VAL B 1 94 ? -11.783 -9.809 0.459 1 96.59 94 VAL B CA 1
ATOM 2040 C C . VAL B 1 94 ? -11.919 -8.512 -0.336 1 96.59 94 VAL B C 1
ATOM 2042 O O . VAL B 1 94 ? -12.635 -8.464 -1.339 1 96.59 94 VAL B O 1
ATOM 2045 N N . GLU B 1 95 ? -11.287 -7.455 0.169 1 93.24 95 GLU B N 1
ATOM 2046 C CA . GLU B 1 95 ? -11.044 -6.232 -0.59 1 93.24 95 GLU B CA 1
ATOM 2047 C C . GLU B 1 95 ? -9.582 -6.129 -1.016 1 93.24 95 GLU B C 1
ATOM 2049 O O . GLU B 1 95 ? -8.678 -6.384 -0.218 1 93.24 95 GLU B O 1
ATOM 2054 N N . ALA B 1 96 ? -9.41 -5.823 -2.329 1 95.2 96 ALA B N 1
ATOM 2055 C CA . ALA B 1 96 ? -8.05 -5.834 -2.862 1 95.2 96 ALA B CA 1
ATOM 2056 C C . ALA B 1 96 ? -7.897 -4.823 -3.995 1 95.2 96 ALA B C 1
ATOM 2058 O O . ALA B 1 96 ? -8.888 -4.292 -4.5 1 95.2 96 ALA B O 1
ATOM 2059 N N . PHE B 1 97 ? -6.661 -4.526 -4.22 1 95.17 97 PHE B N 1
ATOM 2060 C CA . PHE B 1 97 ? -6.318 -3.889 -5.486 1 95.17 97 PHE B CA 1
ATOM 2061 C C . PHE B 1 97 ? -5.871 -4.925 -6.51 1 95.17 97 PHE B C 1
ATOM 2063 O O . PHE B 1 97 ? -5.173 -5.882 -6.168 1 95.17 97 PHE B O 1
ATOM 2070 N N . SER B 1 98 ? -6.228 -4.712 -7.674 1 97.22 98 SER B N 1
ATOM 2071 C CA . SER B 1 98 ? -5.818 -5.573 -8.778 1 97.22 98 SER B CA 1
ATOM 2072 C C . SER B 1 98 ? -5.017 -4.796 -9.818 1 97.22 98 SER B C 1
ATOM 2074 O O . SER B 1 98 ? -5.375 -3.67 -10.17 1 97.22 98 SER B O 1
ATOM 2076 N N . LEU B 1 99 ? -3.92 -5.343 -10.228 1 96.65 99 LEU B N 1
ATOM 2077 C CA . LEU B 1 99 ? -3.119 -4.844 -11.34 1 96.65 99 LEU B CA 1
ATOM 2078 C C . LEU B 1 99 ? -3.127 -5.832 -12.502 1 96.65 99 LEU B C 1
ATOM 2080 O O . LEU B 1 99 ? -2.574 -6.929 -12.393 1 96.65 99 LEU B O 1
ATOM 2084 N N . MET B 1 100 ? -3.732 -5.455 -13.541 1 96.46 100 MET B N 1
ATOM 2085 C CA . MET B 1 100 ? -3.844 -6.354 -14.686 1 96.46 100 MET B CA 1
ATOM 2086 C C . MET B 1 100 ? -2.482 -6.587 -15.33 1 96.46 100 MET B C 1
ATOM 2088 O O . MET B 1 100 ? -1.653 -5.676 -15.387 1 96.46 100 MET B O 1
ATOM 2092 N N . ALA B 1 101 ? -2.307 -7.752 -15.88 1 94.53 101 ALA B N 1
ATOM 2093 C CA . ALA B 1 101 ? -1.046 -8.169 -16.49 1 94.53 101 ALA B CA 1
ATOM 2094 C C . ALA B 1 101 ? -0.635 -7.215 -17.607 1 94.53 101 ALA B C 1
ATOM 2096 O O . ALA B 1 101 ? 0.539 -6.856 -17.725 1 94.53 101 ALA B O 1
ATOM 2097 N N . ASN B 1 102 ? -1.578 -6.842 -18.436 1 93.37 102 ASN B N 1
ATOM 2098 C CA . ASN B 1 102 ? -1.275 -5.946 -19.546 1 93.37 102 ASN B CA 1
ATOM 2099 C C . ASN B 1 102 ? -0.717 -4.613 -19.055 1 93.37 102 ASN B C 1
ATOM 2101 O O . ASN B 1 102 ? 0.227 -4.078 -19.639 1 93.37 102 ASN B O 1
ATOM 2105 N N . ASP B 1 103 ? -1.331 -4.078 -18.002 1 95.08 103 ASP B N 1
ATOM 2106 C CA . ASP B 1 103 ? -0.839 -2.828 -17.43 1 95.08 103 ASP B CA 1
ATOM 2107 C C . ASP B 1 103 ? 0.563 -3.004 -16.85 1 95.08 103 ASP B C 1
ATOM 2109 O O . ASP B 1 103 ? 1.434 -2.155 -17.049 1 95.08 103 ASP B O 1
ATOM 2113 N N . LEU B 1 104 ? 0.764 -4.069 -16.172 1 93.69 104 LEU B N 1
ATOM 2114 C CA . LEU B 1 104 ? 2.077 -4.355 -15.605 1 93.69 104 LEU B CA 1
ATOM 2115 C C . LEU B 1 104 ? 3.135 -4.447 -16.7 1 93.69 104 LEU B C 1
ATOM 2117 O O . LEU B 1 104 ? 4.214 -3.863 -16.577 1 93.69 104 LEU B O 1
ATOM 2121 N N . LEU B 1 105 ? 2.838 -5.167 -17.692 1 92.25 105 LEU B N 1
ATOM 2122 C CA . LEU B 1 105 ? 3.761 -5.312 -18.812 1 92.25 105 LEU B CA 1
ATOM 2123 C C . LEU B 1 105 ? 4.141 -3.95 -19.383 1 92.25 105 LEU B C 1
ATOM 2125 O O . LEU B 1 105 ? 5.319 -3.684 -19.635 1 92.25 105 LEU B O 1
ATOM 2129 N N . ASN B 1 106 ? 3.167 -3.138 -19.585 1 92.79 106 ASN B N 1
ATOM 2130 C CA . ASN B 1 106 ? 3.41 -1.808 -20.132 1 92.79 106 ASN B CA 1
ATOM 2131 C C . ASN B 1 106 ? 4.284 -0.97 -19.202 1 92.79 106 ASN B C 1
ATOM 2133 O O . ASN B 1 106 ? 5.178 -0.257 -19.66 1 92.79 106 ASN B O 1
ATOM 2137 N N . ILE B 1 107 ? 4.029 -1.052 -17.947 1 92.22 107 ILE B N 1
ATOM 2138 C CA . ILE B 1 107 ? 4.803 -0.303 -16.964 1 92.22 107 ILE B CA 1
ATOM 2139 C C . ILE B 1 107 ? 6.259 -0.763 -16.993 1 92.22 107 ILE B C 1
ATOM 2141 O O . ILE B 1 107 ? 7.177 0.06 -16.994 1 92.22 107 ILE B O 1
ATOM 2145 N N . VAL B 1 108 ? 6.415 -2.04 -17.032 1 90.5 108 VAL B N 1
ATOM 2146 C CA . VAL B 1 108 ? 7.758 -2.608 -17.012 1 90.5 108 VAL B CA 1
ATOM 2147 C C . VAL B 1 108 ? 8.492 -2.246 -18.301 1 90.5 108 VAL B C 1
ATOM 2149 O O . VAL B 1 108 ? 9.655 -1.835 -18.267 1 90.5 108 VAL B O 1
ATOM 2152 N N . LYS B 1 109 ? 7.792 -2.41 -19.377 1 89.29 109 LYS B N 1
ATOM 2153 C CA . LYS B 1 109 ? 8.373 -2.115 -20.684 1 89.29 109 LYS B CA 1
ATOM 2154 C C . LYS B 1 109 ? 8.818 -0.658 -20.772 1 89.29 109 LYS B C 1
ATOM 2156 O O . LYS B 1 109 ? 9.911 -0.366 -21.262 1 89.29 109 LYS B O 1
ATOM 2161 N N . ASN B 1 110 ? 8.038 0.236 -20.29 1 91.44 110 ASN B N 1
ATOM 2162 C CA . ASN B 1 110 ? 8.306 1.665 -20.409 1 91.44 110 ASN B CA 1
ATOM 2163 C C . ASN B 1 110 ? 9.297 2.14 -19.351 1 91.44 110 ASN B C 1
ATOM 2165 O O . ASN B 1 110 ? 9.76 3.282 -19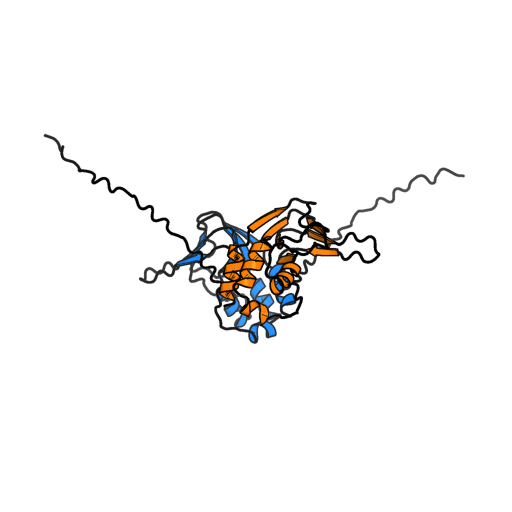.395 1 91.44 110 ASN B O 1
ATOM 2169 N N . ASN B 1 111 ? 9.579 1.321 -18.438 1 89.01 111 ASN B N 1
ATOM 2170 C CA . ASN B 1 111 ? 10.539 1.636 -17.386 1 89.01 111 ASN B CA 1
ATOM 2171 C C . ASN B 1 111 ? 11.565 0.52 -17.211 1 89.01 111 ASN B C 1
ATOM 2173 O O . ASN B 1 111 ? 11.892 0.143 -16.084 1 89.01 111 ASN B O 1
ATOM 2177 N N . TYR B 1 112 ? 12 0.014 -18.187 1 83.62 112 TYR B N 1
ATOM 2178 C CA . TYR B 1 112 ? 12.816 -1.194 -18.23 1 83.62 112 TYR B CA 1
ATOM 2179 C C . TYR B 1 112 ? 14.106 -1.009 -17.439 1 83.62 112 TYR B C 1
ATOM 2181 O O . TYR B 1 112 ? 14.572 -1.936 -16.773 1 83.62 112 TYR B O 1
ATOM 2189 N N . ARG B 1 113 ? 14.761 0.144 -17.443 1 80.66 113 ARG B N 1
ATOM 2190 C CA . ARG B 1 113 ? 16.031 0.397 -16.769 1 80.66 113 ARG B CA 1
ATOM 2191 C C . ARG B 1 113 ? 15.894 0.222 -15.26 1 80.66 113 ARG B C 1
ATOM 2193 O O . ARG B 1 113 ? 16.826 -0.238 -14.597 1 80.66 113 ARG B O 1
ATOM 2200 N N . PHE B 1 114 ? 14.687 0.545 -14.909 1 80.4 114 PHE B N 1
ATOM 2201 C CA . PHE B 1 114 ? 14.439 0.436 -13.476 1 80.4 114 PHE B CA 1
ATOM 2202 C C . PHE B 1 114 ? 14.293 -1.024 -13.061 1 80.4 114 PHE B C 1
ATOM 2204 O O . PHE B 1 114 ? 14.795 -1.429 -12.011 1 80.4 114 PHE B O 1
ATOM 2211 N N . PHE B 1 115 ? 13.633 -1.76 -13.868 1 79.86 115 PHE B N 1
ATOM 2212 C CA . PHE B 1 115 ? 13.281 -3.12 -13.479 1 79.86 115 PHE B CA 1
ATOM 2213 C C . PHE B 1 115 ? 14.398 -4.092 -13.84 1 79.86 115 PHE B C 1
ATOM 2215 O O . PHE B 1 115 ? 14.422 -5.226 -13.356 1 79.86 115 PHE B O 1
ATOM 2222 N N . ARG B 1 116 ? 15.336 -3.668 -14.558 1 73.04 116 ARG B N 1
ATOM 2223 C CA . ARG B 1 116 ? 16.488 -4.506 -14.875 1 73.04 116 ARG B CA 1
ATOM 2224 C C . ARG B 1 116 ? 17.551 -4.41 -13.786 1 73.04 116 ARG B C 1
ATOM 2226 O O . ARG B 1 116 ? 18.234 -5.393 -13.49 1 73.04 116 ARG B O 1
ATOM 2233 N N . ARG B 1 117 ? 17.886 -3.171 -13.33 1 57.56 117 ARG B N 1
ATOM 2234 C CA . ARG B 1 117 ? 18.983 -2.998 -12.384 1 57.56 117 ARG B CA 1
ATOM 2235 C C . ARG B 1 117 ? 18.635 -3.6 -11.026 1 57.56 117 ARG B C 1
ATOM 2237 O O . ARG B 1 117 ? 19.516 -4.085 -10.313 1 57.56 117 ARG B O 1
ATOM 2244 N N . ASN B 1 118 ? 17.584 -3.236 -10.552 1 53.35 118 ASN B N 1
ATOM 2245 C CA . ASN B 1 118 ? 17.246 -3.476 -9.153 1 53.35 118 ASN B CA 1
ATOM 2246 C C . ASN B 1 118 ? 16.672 -4.875 -8.948 1 53.35 118 ASN B C 1
ATOM 2248 O O . ASN B 1 118 ? 15.59 -5.03 -8.377 1 53.35 118 ASN B O 1
ATOM 2252 N N . ILE B 1 119 ? 17.14 -5.783 -9.77 1 46.61 119 ILE B N 1
ATOM 2253 C CA . ILE B 1 119 ? 16.428 -7.037 -9.545 1 46.61 119 ILE B CA 1
ATOM 2254 C C . ILE B 1 119 ? 16.74 -7.564 -8.147 1 46.61 119 ILE B C 1
ATOM 2256 O O . ILE B 1 119 ? 17.799 -8.155 -7.921 1 46.61 119 ILE B O 1
ATOM 2260 N N . PRO B 1 120 ? 16.526 -6.905 -7.11 1 43.13 120 PRO B N 1
ATOM 2261 C CA . PRO B 1 120 ? 16.745 -7.811 -5.981 1 43.13 120 PRO B CA 1
ATOM 2262 C C . PRO B 1 120 ? 16.013 -9.142 -6.141 1 43.13 120 PRO B C 1
ATOM 2264 O O . PRO B 1 120 ? 14.881 -9.173 -6.631 1 43.13 120 PRO B O 1
ATOM 2267 N N . THR B 1 121 ? 16.596 -10.158 -6.756 1 35.96 121 THR B N 1
ATOM 2268 C CA . THR B 1 121 ? 15.986 -11.482 -6.703 1 35.96 121 THR B CA 1
ATOM 2269 C C . THR B 1 121 ? 15.272 -11.696 -5.372 1 35.96 121 THR B C 1
ATOM 2271 O O . THR B 1 121 ? 14.994 -12.833 -4.986 1 35.96 121 THR B O 1
ATOM 2274 N N . ASN B 1 122 ? 15.543 -10.897 -4.364 1 35.61 122 ASN B N 1
ATOM 2275 C CA . ASN B 1 122 ? 15 -11.261 -3.06 1 35.61 122 ASN B CA 1
ATOM 2276 C C . ASN B 1 122 ? 13.474 -11.275 -3.072 1 35.61 122 ASN B C 1
ATOM 2278 O O . ASN B 1 122 ? 12.843 -10.286 -3.449 1 35.61 122 ASN B O 1
ATOM 2282 N N . GLN B 1 123 ? 12.86 -12.468 -3.305 1 37.3 123 GLN B N 1
ATOM 2283 C CA . GLN B 1 123 ? 11.485 -12.846 -2.997 1 37.3 123 GLN B CA 1
ATOM 2284 C C . GLN B 1 123 ? 10.935 -12.022 -1.836 1 37.3 123 GLN B C 1
ATOM 2286 O O . GLN B 1 123 ? 10.475 -12.577 -0.836 1 37.3 123 GLN B O 1
ATOM 2291 N N . GLN B 1 124 ? 11.508 -11.022 -1.408 1 34.05 124 GLN B N 1
ATOM 2292 C CA . GLN B 1 124 ? 11.058 -10.478 -0.131 1 34.05 124 GLN B CA 1
ATOM 2293 C C . GLN B 1 124 ? 9.556 -10.206 -0.148 1 34.05 124 GLN B C 1
ATOM 2295 O O . GLN B 1 124 ? 9.069 -9.438 -0.979 1 34.05 124 GLN B O 1
ATOM 2300 N N . ARG B 1 125 ? 8.83 -11.339 0.048 1 29.74 125 ARG B N 1
ATOM 2301 C CA . ARG B 1 125 ? 7.415 -11.466 0.38 1 29.74 125 ARG B CA 1
ATOM 2302 C C . ARG B 1 125 ? 6.979 -10.371 1.349 1 29.74 125 ARG B C 1
ATOM 2304 O O . ARG B 1 125 ? 7.709 -10.037 2.284 1 29.74 125 ARG B O 1
ATOM 2311 N N . CYS B 1 126 ? 6.506 -9.426 0.987 1 28.57 126 CYS B N 1
ATOM 2312 C CA . CYS B 1 126 ? 5.81 -8.693 2.038 1 28.57 126 CYS B CA 1
ATOM 2313 C C . CYS B 1 126 ? 4.959 -9.631 2.885 1 28.57 126 CYS B C 1
ATOM 2315 O O . CYS B 1 126 ? 4.027 -10.258 2.379 1 28.57 126 CYS B O 1
ATOM 2317 N N . GLU B 1 127 ? 5.687 -10.633 3.624 1 26.72 127 GLU B N 1
ATOM 2318 C CA . GLU B 1 127 ? 5.012 -11.517 4.569 1 26.72 127 GLU B CA 1
ATOM 2319 C C . GLU B 1 127 ? 4.244 -10.719 5.62 1 26.72 127 GLU B C 1
ATOM 2321 O O . GLU B 1 127 ? 4.835 -9.933 6.363 1 26.72 127 GLU B O 1
ATOM 2326 N N . ILE B 1 128 ? 3.157 -10.267 5.372 1 26.35 128 ILE B N 1
ATOM 2327 C CA . ILE B 1 128 ? 2.258 -9.784 6.414 1 26.35 128 ILE B CA 1
ATOM 2328 C C . ILE B 1 128 ? 1.84 -10.945 7.313 1 26.35 128 ILE B C 1
ATOM 2330 O O . ILE B 1 128 ? 1.223 -11.907 6.849 1 26.35 128 ILE B O 1
ATOM 2334 N N . SER B 1 129 ? 2.686 -11.329 8.218 1 23.63 129 SER B N 1
ATOM 2335 C CA . SER B 1 129 ? 2.346 -12.343 9.211 1 23.63 129 SER B CA 1
ATOM 2336 C C . SER B 1 129 ? 1.131 -11.926 10.033 1 23.63 129 SER B C 1
ATOM 2338 O O . SER B 1 129 ? 1.136 -10.866 10.663 1 23.63 129 SER B O 1
ATOM 2340 N N . VAL B 1 130 ? -0.069 -12.194 9.725 1 23.11 130 VAL B N 1
ATOM 2341 C CA . VAL B 1 130 ? -1.288 -12.066 10.516 1 23.11 130 VAL B CA 1
ATOM 2342 C C . VAL B 1 130 ? -1.294 -13.112 11.629 1 23.11 130 VAL B C 1
ATOM 2344 O O . VAL B 1 130 ? -1.252 -14.314 11.36 1 23.11 130 VAL B O 1
ATOM 2347 N N . GLN B 1 131 ? -0.612 -12.845 12.761 1 22.67 131 GLN B N 1
ATOM 2348 C CA . GLN B 1 131 ? -0.79 -13.68 13.944 1 22.67 131 GLN B CA 1
ATOM 2349 C C . GLN B 1 131 ? -2.259 -13.751 14.351 1 22.67 131 GLN B C 1
ATOM 2351 O O . GLN B 1 131 ? -2.895 -12.721 14.583 1 22.67 131 GLN B O 1
ATOM 2356 N N . LEU B 1 132 ? -2.997 -14.687 13.92 1 23.34 132 LEU B N 1
ATOM 2357 C CA . LEU B 1 132 ? -4.314 -15.102 14.391 1 23.34 132 LEU B CA 1
ATOM 2358 C C . LEU B 1 132 ? -4.237 -15.637 15.817 1 23.34 132 LEU B C 1
ATOM 2360 O O . LEU B 1 132 ? -3.509 -16.595 16.087 1 23.34 132 LEU B O 1
ATOM 2364 N N . GLU B 1 133 ? -4.209 -14.733 16.878 1 23.6 133 GLU B N 1
ATOM 2365 C CA . GLU B 1 133 ? -4.501 -15.244 18.214 1 23.6 133 GLU B CA 1
ATOM 2366 C C . GLU B 1 133 ? -5.763 -16.101 18.213 1 23.6 133 GLU B C 1
ATOM 2368 O O . GLU B 1 133 ? -6.825 -15.652 17.775 1 23.6 133 GLU B O 1
ATOM 2373 N N . ASN B 1 134 ? -5.617 -17.366 17.978 1 25.15 134 ASN B N 1
ATOM 2374 C CA . ASN B 1 134 ? -6.579 -18.423 18.27 1 25.15 134 ASN B CA 1
ATOM 2375 C C . ASN B 1 134 ? -7.092 -18.334 19.705 1 25.15 134 ASN B C 1
ATOM 2377 O O . ASN B 1 134 ? -6.326 -18.511 20.654 1 25.15 134 ASN B O 1
ATOM 2381 N N . ASP B 1 135 ? -7.878 -17.302 20.124 1 24.59 135 ASP B N 1
ATOM 2382 C CA . ASP B 1 135 ? -8.611 -17.523 21.367 1 24.59 135 ASP B CA 1
ATOM 2383 C C . ASP B 1 135 ? -9.295 -18.888 21.367 1 24.59 135 ASP B C 1
ATOM 2385 O O . ASP B 1 135 ? -10.252 -19.108 20.621 1 24.59 135 ASP B O 1
ATOM 2389 N N . ASP B 1 136 ? -8.548 -19.918 21.363 1 26.73 136 ASP B N 1
ATOM 2390 C CA . ASP B 1 136 ? -8.981 -21.278 21.671 1 26.73 136 ASP B CA 1
ATOM 2391 C C . ASP B 1 136 ? -9.963 -21.291 22.839 1 26.73 136 ASP B C 1
ATOM 2393 O O . ASP B 1 136 ? -9.554 -21.347 24.001 1 26.73 136 ASP B O 1
ATOM 2397 N N . HIS B 1 137 ? -10.79 -20.192 23.06 1 26.54 137 HIS B N 1
ATOM 2398 C CA . HIS B 1 137 ? -11.734 -20.607 24.091 1 26.54 137 HIS B CA 1
ATOM 2399 C C . HIS B 1 137 ? -12.469 -21.88 23.684 1 26.54 137 HIS B C 1
ATOM 2401 O O . HIS B 1 137 ? -13.445 -21.826 22.932 1 26.54 137 HIS B O 1
ATOM 2407 N N . ASP B 1 138 ? -11.755 -22.831 23.1 1 26.61 138 ASP B N 1
ATOM 2408 C CA . ASP B 1 138 ? -12.396 -24.128 22.91 1 26.61 138 ASP B CA 1
ATOM 2409 C C . ASP B 1 138 ? -13.095 -24.587 24.187 1 26.61 138 ASP B C 1
ATOM 2411 O O . ASP B 1 138 ? -12.489 -25.256 25.027 1 26.61 138 ASP B O 1
ATOM 2415 N N . HIS B 1 139 ? -13.616 -23.69 25.063 1 26.88 139 HIS B N 1
ATOM 2416 C CA . HIS B 1 139 ? -14.354 -24.366 26.124 1 26.88 139 HIS B CA 1
ATOM 2417 C C . HIS B 1 139 ? -15.457 -25.25 25.551 1 26.88 139 HIS B C 1
ATOM 2419 O O . HIS B 1 139 ? -16.628 -24.864 25.546 1 26.88 139 HIS B O 1
ATOM 2425 N N . VAL B 1 140 ? -15.339 -25.612 24.221 1 24.47 140 VAL B N 1
ATOM 2426 C CA . VAL B 1 140 ? -16.42 -26.538 23.901 1 24.47 140 VAL B CA 1
ATOM 2427 C C . VAL B 1 140 ? -16.418 -27.698 24.895 1 24.47 140 VAL B C 1
ATOM 2429 O O . VAL B 1 140 ? -15.425 -28.419 25.014 1 24.47 140 VAL B O 1
ATOM 2432 N N . GLN B 1 141 ? -16.961 -27.494 26.084 1 23.76 141 GLN B N 1
ATOM 2433 C CA . GLN B 1 141 ? -17.404 -28.487 27.056 1 23.76 141 GLN B CA 1
ATOM 2434 C C . GLN B 1 141 ? -18.035 -29.692 26.364 1 23.76 141 GLN B C 1
ATOM 2436 O O . GLN B 1 141 ? -19.047 -29.558 25.672 1 23.76 141 GLN B O 1
ATOM 2441 N N . SER B 1 142 ? -17.257 -30.433 25.571 1 22.3 142 SER B N 1
ATOM 2442 C CA . SER B 1 142 ? -17.603 -31.748 25.042 1 22.3 142 SER B CA 1
ATOM 2443 C C . SER B 1 142 ? -18.311 -32.598 26.092 1 22.3 142 SER B C 1
ATOM 2445 O O . SER B 1 142 ? -17.748 -32.882 27.151 1 22.3 142 SER B O 1
ATOM 2447 N N . HIS B 1 143 ? -19.615 -32.31 26.372 1 22.43 143 HIS B N 1
ATOM 2448 C CA . HIS B 1 143 ? -20.537 -33.219 27.044 1 22.43 143 HIS B CA 1
ATOM 2449 C C . HIS B 1 143 ? -20.368 -34.648 26.54 1 22.43 143 HIS B C 1
ATOM 2451 O O . HIS B 1 143 ? -20.438 -34.898 25.334 1 22.43 143 HIS B O 1
ATOM 2457 N N . GLN B 1 144 ? -19.378 -35.349 27.178 1 21.63 144 GLN B N 1
ATOM 2458 C CA . GLN B 1 144 ? -19.113 -36.784 27.2 1 21.63 144 GLN B CA 1
ATOM 2459 C C . GLN B 1 144 ? -20.413 -37.583 27.203 1 21.63 144 GLN B C 1
ATOM 2461 O O . GLN B 1 144 ? -21.201 -37.492 28.146 1 21.63 144 GLN B O 1
ATOM 2466 N N . THR B 1 145 ? -21.219 -37.488 26.067 1 21.54 145 THR B N 1
ATOM 2467 C CA . THR B 1 145 ? -22.376 -38.354 25.867 1 21.54 145 THR B CA 1
ATOM 2468 C C . THR B 1 145 ? -22.043 -39.795 26.244 1 21.54 145 THR B C 1
ATOM 2470 O O . THR B 1 145 ? -21.086 -40.373 25.725 1 21.54 145 THR B O 1
ATOM 2473 N N . SER B 1 146 ? -22.176 -40.21 27.562 1 23.9 146 SER B N 1
ATOM 2474 C CA . SER B 1 146 ? -22.23 -41.506 28.23 1 23.9 146 SER B CA 1
ATOM 2475 C C . SER B 1 146 ? -23.098 -42.492 27.455 1 23.9 146 SER B C 1
ATOM 2477 O O . SER B 1 146 ? -24.302 -42.594 27.701 1 23.9 146 SER B O 1
ATOM 2479 N N . LYS B 1 147 ? -23.112 -42.4 26.086 1 22.4 147 LYS B N 1
ATOM 2480 C CA . LYS B 1 147 ? -24.059 -43.336 25.489 1 22.4 147 LYS B CA 1
ATOM 2481 C C . LYS B 1 147 ? -23.932 -44.722 26.117 1 22.4 147 LYS B C 1
ATOM 2483 O O . LYS B 1 147 ? -22.911 -45.04 26.73 1 22.4 147 LYS B O 1
ATOM 2488 N N . TYR B 1 148 ? -24.421 -45.77 25.331 1 21.56 148 TYR B N 1
ATOM 2489 C CA . TYR B 1 148 ? -25.329 -46.906 25.22 1 21.56 148 TYR B CA 1
ATOM 2490 C C . TYR B 1 148 ? -24.616 -48.21 25.557 1 21.56 148 TYR B C 1
ATOM 2492 O O . TYR B 1 148 ? -24.224 -48.961 24.661 1 21.56 148 TYR B O 1
ATOM 2500 N N . GLN B 1 149 ? -23.478 -48.098 26.261 1 20.62 149 GLN B N 1
ATOM 2501 C CA . GLN B 1 149 ? -22.919 -49.441 26.368 1 20.62 149 GLN B CA 1
ATOM 2502 C C . GLN B 1 149 ? -23.913 -50.402 27.015 1 20.62 149 GLN B C 1
ATOM 2504 O O . GLN B 1 149 ? -23.571 -51.546 27.319 1 20.62 149 GLN B O 1
ATOM 2509 N N . ARG B 1 150 ? -25.096 -49.945 27.409 1 21.54 150 ARG B N 1
ATOM 2510 C CA . ARG B 1 150 ? -25.692 -50.916 28.319 1 21.54 150 ARG B CA 1
ATOM 2511 C C . ARG B 1 150 ? -25.979 -52.233 27.604 1 21.54 150 ARG B C 1
ATOM 2513 O O . ARG B 1 150 ? -26.58 -53.141 28.182 1 21.54 150 ARG B O 1
ATOM 2520 N N . LEU B 1 151 ? -25.826 -52.388 26.255 1 21.35 151 LEU B N 1
ATOM 2521 C CA . LEU B 1 151 ? -26.658 -53.481 25.764 1 21.35 151 LEU B CA 1
ATOM 2522 C C . LEU B 1 151 ? -26.186 -54.818 26.328 1 21.35 151 LEU B C 1
ATOM 2524 O O . LEU B 1 151 ? -26.894 -55.823 26.228 1 21.35 151 LEU B O 1
ATOM 2528 N N . HIS B 1 152 ? -24.837 -55.121 26.345 1 23.49 152 HIS B N 1
ATOM 2529 C CA . HIS B 1 152 ? -24.662 -56.566 26.253 1 23.49 152 HIS B CA 1
ATOM 2530 C C . HIS B 1 152 ? -25.259 -57.271 27.466 1 23.49 152 HIS B C 1
ATOM 2532 O O . HIS B 1 152 ? -26.021 -58.23 27.319 1 23.49 152 HIS B O 1
ATOM 2538 N N . LYS B 1 153 ? -24.385 -57.45 28.532 1 21.69 153 LYS B N 1
ATOM 2539 C CA . LYS B 1 153 ? -24.612 -58.625 29.369 1 21.69 153 LYS B CA 1
ATOM 2540 C C . LYS B 1 153 ? -25.81 -58.42 30.291 1 21.69 153 LYS B C 1
ATOM 2542 O O . LYS B 1 153 ? -26.03 -57.317 30.796 1 21.69 153 LYS B O 1
#

InterPro domains:
  IPR000595 Cyclic nucleotide-binding domain [PF00027] (18-109)
  IPR000595 Cyclic nucleotide-binding domain [PS50042] (1-69)
  IPR000595 Cyclic nucleotide-binding domain [SM00100] (1-123)
  IPR000595 Cyclic nucleotide-binding domain [cd00038] (1-119)
  IPR014710 RmlC-like jelly roll fold [G3DSA:2.60.120.10] (1-113)
  IPR018490 Cyclic nucleotide-binding domain superfamily [SSF51206] (2-116)